Protein 9GA6 (pdb70)

InterPro domains:
  IPR001464 Annexin [PR00196] (28-50)
  IPR001464 Annexin [PR00196] (68-84)
  IPR001464 Annexin [PR00196] (95-116)
  IPR001464 Annexin [PR00196] (178-204)
  IPR001464 Annexin [PR00196] (258-278)
  IPR001464 Annexin [PR00196] (302-315)
  IPR002391 Annexin A4 [PR00200] (39-48)
  IPR002391 Annexin A4 [PR00200] (50-60)
  IPR002391 Annexin A4 [PR00200] (78-93)
  IPR002391 Annexin A4 [PR00200] (120-134)
  IPR018252 Annexin repeat, conserved site [PS00223] (31-83)
  IPR018252 Annexin repeat, conserved site [PS00223] (103-155)
  IPR018252 Annexin repeat, conserved site [PS00223] (262-314)
  IPR018502 Annexin repeat [PF00191] (19-82)
  IPR018502 Annexin repeat [PF00191] (90-155)
  IPR018502 Annexin repeat [PF00191] (173-239)
  IPR018502 Annexin repeat [PF00191] (249-314)
  IPR018502 Annexin repeat [PS51897] (14-85)
  IPR018502 Annexin repeat [PS51897] (86-157)
  IPR018502 Annexin repeat [PS51897] (169-241)

Secondary structure (DSSP, 8-state):
----S--PPTT--HHHHHHHHHHHHSSSS--HHHHHHHHTTS-HHHHHHHHHHHHHHHSS-HHHHHHHH--HHHHHHHHHHHS-HHHHHHHHHHHHHSSS---HHHHHHHHHHS-HHHHHHHHHHHHHHHSS-HHHHHHHH--HHHHHHHHHHHHT----S----HHHHHHHHHHHHHHHS-TTS--HHHHHHHHHHS-HHHHHHHHHHHHHHHSS-HHHHHHHH--HHHHHHHHHHHHHHH-HHHHHHHHHHHHHSSSS--HHHHHHHHHHHTTTTHHHHHHHHHHHHSS-HHHHHHHH--HHHHHHHHHHH----

Solvent-accessible surface area: 15300 Å² total; per-residue (Å²): 174,125,20,2,31,10,128,64,25,111,80,62,78,24,116,112,3,0,97,44,0,51,144,10,4,135,54,195,43,37,69,54,78,21,0,12,60,7,0,2,119,36,28,22,69,22,8,43,103,0,73,83,15,0,126,91,62,45,67,102,53,3,22,89,15,0,105,96,60,11,86,56,52,15,41,53,0,0,26,5,3,0,17,46,86,40,40,21,9,0,74,15,0,43,119,5,7,134,66,114,52,48,66,62,34,2,0,10,0,0,1,14,1,17,55,48,90,60,4,150,116,1,28,94,38,0,89,153,91,68,68,101,27,5,64,89,13,0,137,87,52,5,61,178,34,14,32,116,0,0,28,38,19,14,73,26,66,34,77,117,60,112,171,74,58,74,60,55,8,116,106,3,0,74,38,0,68,86,3,23,102,124,171,226,46,35,41,48,70,80,0,12,51,3,0,7,40,39,10,121,39,5,0,60,72,0,2,102,26,4,91,156,46,17,127,88,55,0,27,72,5,0,114,93,43,11,83,48,26,13,31,74,1,0,18,4,3,0,53,6,24,92,51,68,11,24,14,0,0,38,38,0,47,140,6,4,118,56,186,54,43,71,39,55,13,0,0,4,0,0,24,19,15,4,65,83,11,0,56,12,0,54,24,38,0,120,165,98,55,52,124,34,2,25,46,32,0,87,68,50,14,75,43,36,22,81,99,0,0,25,35,2,0,17,54,61,158

Foldseek 3Di:
DQFFLADADPPQDLLVLLVQQCVQQPDPAGNLVSLLVPLLNHQQVSLVVNQVNNCVPVVDGNLVSLPVRDDDLLSVLSNLRNDPQLVSLLVQCCVQQPDDHHVLVSLLLPLLQDALVSLVSNQVVNCVPPVDGSLVSLPVHDDDLLSLLSNLSSNRQADDDQDCPPVVLLVLLVLQVVQLVDDPAGPCVSLSCVLSHYYLNSVVSSQVNNCVVPVDGPLVSLVVRDDDSSSVSSVSNSCSSVPSLLSLLVQLCVQQPDDAGVSVSLSCSLSNRNRTQLVVNQVNNCVVPVDGSLVSLCVRDDDSSSVSSNSSNDDDD

Nearest PDB structures (foldseek):
  2zhi-assembly1_A  TM=9.933E-01  e=5.057E-40  Rattus norvegicus
  2zoc-assembly2_B  TM=9.830E-01  e=1.436E-40  Homo sapiens
  1i4a-assembly1_A  TM=9.841E-01  e=1.204E-38  Bos taurus
  1n42-assembly1_A  TM=9.794E-01  e=1.359E-30  Rattus norvegicus
  2h0m-assembly1_A  TM=9.782E-01  e=3.102E-30  Rattus norvegicus

B-factor: mean 13.74, std 7.14, range [6.61, 56.92]

Organism: Homo sapiens (NCBI:txid9606)

Sequence (317 aa):
TKGGTVKAASGFNAMMEDAQTLRKAMKGLGTDEDAIISSVLAYRNTAQRQEIRTAYKSTIGRDLIDDLKSSELSGNFEQVIVGMMTPTVLYDVQELRRAMKGAGTDEGCLIEILASRTPEEIRRISSQTYQQQYGRSLEDDIRSDTSFMFQRVLVSLSAGGRDEGNYLDDALVRQDAQDLYEAGEKKWGTDEVKFLTVLCSSRNRNHLLHVFDEYKRISQKDIEQSIKSETSGSFEDALLAIVKCMRNKSAYFAEKLYKSMKGLGTDDNTLIRVMVSRAEIDMLDIRAHFKRLYGKSLYSFIKGDTSGDYRKVLLVLCGGDD

Structure (mmCIF, N/CA/C/O backbone):
data_9GA6
#
_entry.id   9GA6
#
_cell.length_a   58.742
_cell.length_b   39.906
_cell.length_c   73.456
_cell.angle_alpha   90.000
_cell.angle_beta   93.910
_cell.angle_gamma   90.000
#
_symmetry.space_group_name_H-M   'P 1 21 1'
#
loop_
_entity.id
_entity.type
_entity.pdbx_description
1 polymer 'Annexin A4'
2 non-polymer 'CALCIUM ION'
3 non-polymer GLYCEROL
4 non-polymer 'SULFATE ION'
5 water water
#
loop_
_atom_site.group_PDB
_atom_site.id
_atom_site.type_symbol
_atom_site.label_atom_id
_atom_site.label_alt_id
_atom_site.label_comp_id
_atom_site.label_asym_id
_atom_site.label_entity_id
_atom_site.label_seq_id
_atom_site.pdbx_PDB_ins_code
_atom_site.Cartn_x
_atom_site.Cartn_y
_atom_site.Cartn_z
_atom_site.occupancy
_atom_site.B_iso_or_equiv
_atom_site.auth_seq_id
_atom_site.auth_comp_id
_atom_site.auth_asym_id
_atom_site.auth_atom_id
_atom_site.pdbx_PDB_model_num
ATOM 1 N N . THR A 1 3 ? 13.368 25.619 25.649 1.000 44.221 3 THR A N 1
ATOM 2 C CA . THR A 1 3 ? 13.446 26.969 26.251 1.000 39.821 3 THR A CA 1
ATOM 3 C C . THR A 1 3 ? 12.508 27.076 27.465 1.000 32.635 3 THR A C 1
ATOM 4 O O . THR A 1 3 ? 12.702 27.944 28.305 1.000 35.116 3 THR A O 1
ATOM 8 N N . LYS A 1 4 ? 11.464 26.244 27.583 1.000 24.428 4 LYS A N 1
ATOM 9 C CA . LYS A 1 4 ? 10.816 26.103 28.873 1.000 22.197 4 LYS A CA 1
ATOM 10 C C . LYS A 1 4 ? 11.538 25.035 29.708 1.000 18.652 4 LYS A C 1
ATOM 11 O O . LYS A 1 4 ? 11.524 25.116 30.933 1.000 20.134 4 LYS A O 1
ATOM 17 N N . GLY A 1 5 ? 12.102 23.999 29.054 1.000 16.270 5 GLY A N 1
ATOM 18 C CA . GLY A 1 5 ? 12.897 22.996 29.725 1.000 14.997 5 GLY A CA 1
ATOM 19 C C . GLY A 1 5 ? 12.076 21.792 30.235 1.000 12.961 5 GLY A C 1
ATOM 20 O O . GLY A 1 5 ? 11.029 21.454 29.678 1.000 14.147 5 GLY A O 1
ATOM 21 N N . GLY A 1 6 ? 12.576 21.129 31.247 1.000 12.208 6 GLY A N 1
ATOM 22 C CA . GLY A 1 6 ? 12.068 19.840 31.730 1.000 13.011 6 GLY A CA 1
ATOM 23 C C . GLY A 1 6 ? 11.001 19.962 32.811 1.000 12.376 6 GLY A C 1
ATOM 24 O O . GLY A 1 6 ? 10.881 21.002 33.464 1.000 14.272 6 GLY A O 1
ATOM 25 N N . THR A 1 7 ? 10.251 18.875 33.006 1.000 11.340 7 THR A N 1
ATOM 26 C CA . THR A 1 7 ? 9.299 18.796 34.119 1.000 11.571 7 THR A CA 1
ATOM 27 C C . THR A 1 7 ? 9.982 18.331 35.396 1.000 12.345 7 THR A C 1
ATOM 28 O O . THR A 1 7 ? 9.744 18.860 36.470 1.000 14.623 7 THR A O 1
ATOM 32 N N . VAL A 1 8 ? 10.866 17.355 35.277 1.000 11.697 8 VAL A N 1
ATOM 33 C CA . VAL A 1 8 ? 11.572 16.797 36.442 1.000 11.844 8 VAL A CA 1
ATOM 34 C C . VAL A 1 8 ? 12.804 17.628 36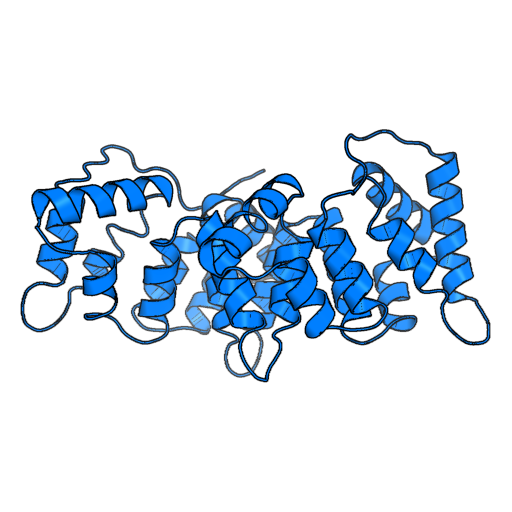.720 1.000 12.360 8 VAL A C 1
ATOM 35 O O . VAL A 1 8 ? 13.619 17.829 35.821 1.000 14.670 8 VAL A O 1
ATOM 39 N N . LYS A 1 9 ? 12.889 18.074 37.982 1.000 13.441 9 LYS A N 1
ATOM 40 C CA . LYS A 1 9 ? 13.975 18.892 38.478 1.000 15.816 9 LYS A CA 1
ATOM 41 C C . LYS A 1 9 ? 14.641 18.190 39.659 1.000 13.097 9 LYS A C 1
ATOM 42 O O . LYS A 1 9 ? 14.005 17.409 40.333 1.000 14.119 9 LYS A O 1
ATOM 48 N N . ALA A 1 10 ? 15.852 18.654 39.991 1.000 14.763 10 ALA A N 1
ATOM 49 C CA . ALA A 1 10 ? 16.452 18.272 41.259 1.000 13.656 10 ALA A CA 1
ATOM 50 C C . ALA A 1 10 ? 15.562 18.688 42.421 1.000 14.504 10 ALA A C 1
ATOM 51 O O . ALA A 1 10 ? 15.103 19.827 42.477 1.000 16.339 10 ALA A O 1
ATOM 53 N N . ALA A 1 11 ? 15.358 17.780 43.367 1.000 12.075 11 ALA A N 1
ATOM 54 C CA . ALA A 1 11 ? 14.572 18.062 44.557 1.000 11.472 11 ALA A CA 1
ATOM 55 C C . ALA A 1 11 ? 15.384 18.928 45.514 1.000 12.131 11 ALA A C 1
ATOM 56 O O . ALA A 1 11 ? 16.580 18.726 45.669 1.000 13.573 11 ALA A O 1
ATOM 58 N N . SER A 1 12 ? 14.672 19.831 46.200 1.000 13.091 12 SER A N 1
ATOM 59 C CA . SER A 1 12 ? 15.187 20.497 47.379 1.000 14.564 12 SER A CA 1
ATOM 60 C C . SER A 1 12 ? 15.007 19.553 48.570 1.000 14.071 12 SER A C 1
ATOM 61 O O . SER A 1 12 ? 14.202 18.625 48.570 1.000 14.499 12 SER A O 1
ATOM 64 N N . GLY A 1 13 ? 15.710 19.820 49.631 1.000 14.312 13 GLY A N 1
ATOM 65 C CA . GLY A 1 13 ? 15.624 19.024 50.830 1.000 12.441 13 GLY A CA 1
ATOM 66 C C . GLY A 1 13 ? 15.967 17.561 50.609 1.000 11.745 13 GLY A C 1
ATOM 67 O O . GLY A 1 13 ? 15.545 16.762 51.415 1.000 13.118 13 GLY A O 1
ATOM 68 N N . PHE A 1 14 ? 16.749 17.249 49.584 1.000 11.391 14 PHE A N 1
ATOM 69 C CA . PHE A 1 14 ? 17.019 15.848 49.209 1.000 9.764 14 PHE A CA 1
ATOM 70 C C . PHE A 1 14 ? 17.794 15.131 50.307 1.000 9.794 14 PHE A C 1
ATOM 71 O O . PHE A 1 14 ? 18.860 15.586 50.722 1.000 10.511 14 PHE A O 1
ATOM 79 N N . ASN A 1 15 ? 17.232 14.021 50.819 1.000 9.068 15 ASN A N 1
ATOM 80 C CA . ASN A 1 15 ? 17.856 13.228 51.866 1.000 10.187 15 ASN A CA 1
ATOM 81 C C . ASN A 1 15 ? 17.863 11.788 51.356 1.000 8.552 15 ASN A C 1
ATOM 82 O O . ASN A 1 15 ? 16.824 11.135 51.375 1.000 8.263 15 ASN A O 1
ATOM 87 N N . ALA A 1 16 ? 19.019 11.343 50.876 1.000 8.833 16 ALA A N 1
ATOM 88 C CA . ALA A 1 16 ? 19.118 10.022 50.228 1.000 8.599 16 ALA A CA 1
ATOM 89 C C . ALA A 1 16 ? 18.867 8.899 51.218 1.000 9.460 16 ALA A C 1
ATOM 90 O O . ALA A 1 16 ? 18.261 7.885 50.829 1.000 8.683 16 ALA A O 1
ATOM 92 N N A MET A 1 17 ? 19.343 9.037 52.463 0.500 8.845 17 MET A N 1
ATOM 93 N N B MET A 1 17 ? 19.368 9.042 52.452 0.500 9.162 17 MET A N 1
ATOM 94 C CA A MET A 1 17 ? 19.103 7.973 53.438 0.500 9.565 17 MET A CA 1
ATOM 95 C CA B MET A 1 17 ? 19.124 8.017 53.466 0.500 10.329 17 MET A CA 1
ATOM 96 C C A MET A 1 17 ? 17.606 7.851 53.778 0.500 9.182 17 MET A C 1
ATOM 97 C C B MET A 1 17 ? 17.620 7.858 53.744 0.500 9.629 17 MET A C 1
ATOM 98 O O A MET A 1 17 ? 17.069 6.739 53.908 0.500 9.409 17 MET A O 1
ATOM 99 O O B MET A 1 17 ? 17.108 6.727 53.785 0.500 10.157 17 MET A O 1
ATOM 108 N N . GLU A 1 18 ? 16.894 8.973 53.904 1.000 8.687 18 GLU A N 1
ATOM 109 C CA . GLU A 1 18 ? 15.464 8.947 54.139 1.000 9.482 18 GLU A CA 1
ATOM 110 C C . GLU A 1 18 ? 14.773 8.286 52.937 1.000 8.889 18 GLU A C 1
ATOM 111 O O . GLU A 1 18 ? 13.882 7.458 53.102 1.000 8.543 18 GLU A O 1
ATOM 117 N N . ASP A 1 19 ? 15.120 8.702 51.714 1.000 8.243 19 ASP A N 1
ATOM 118 C CA . ASP A 1 19 ? 14.496 8.174 50.511 1.000 7.762 19 ASP A CA 1
ATOM 119 C C . ASP A 1 19 ? 14.717 6.673 50.422 1.000 7.468 19 ASP A C 1
ATOM 120 O O . ASP A 1 19 ? 13.816 5.919 50.063 1.000 7.737 19 ASP A O 1
ATOM 125 N N . ALA A 1 20 ? 15.919 6.208 50.755 1.000 7.090 20 ALA A N 1
ATOM 126 C CA . ALA A 1 20 ? 16.194 4.778 50.743 1.000 7.842 20 ALA A CA 1
ATOM 127 C C . ALA A 1 20 ? 15.268 4.064 51.714 1.000 8.743 20 ALA A C 1
ATOM 128 O O . ALA A 1 20 ? 14.742 2.981 51.426 1.000 8.506 20 ALA A O 1
ATOM 130 N N . GLN A 1 21 ? 15.099 4.610 52.920 1.000 8.672 21 GLN A N 1
ATOM 131 C CA . GLN A 1 21 ? 14.205 4.007 53.888 1.000 9.180 21 GLN A CA 1
ATOM 132 C C . GLN A 1 21 ? 12.759 4.020 53.407 1.000 8.669 21 GLN A C 1
ATOM 133 O O . GLN A 1 21 ? 12.058 3.054 53.626 1.000 8.828 21 GLN A O 1
ATOM 139 N N . THR A 1 22 ? 12.305 5.119 52.783 1.000 7.913 22 THR A N 1
ATOM 140 C CA . THR A 1 22 ? 10.945 5.196 52.256 1.000 7.883 22 THR A CA 1
ATOM 141 C C . THR A 1 22 ? 10.712 4.061 51.266 1.000 8.095 22 THR A C 1
ATOM 142 O O . THR A 1 22 ? 9.678 3.384 51.292 1.000 8.102 22 THR A O 1
ATOM 146 N N . LEU A 1 23 ? 11.687 3.845 50.367 1.000 7.594 23 LEU A N 1
ATOM 147 C CA . LEU A 1 23 ? 11.583 2.829 49.327 1.000 8.088 23 LEU A CA 1
ATOM 148 C C . LEU A 1 23 ? 11.572 1.435 49.968 1.000 8.206 23 LEU A C 1
ATOM 149 O O . LEU A 1 23 ? 10.748 0.572 49.585 1.000 8.165 23 LEU A O 1
ATOM 154 N N . ARG A 1 24 ? 12.466 1.189 50.945 1.000 8.034 24 ARG A N 1
ATOM 155 C CA . ARG A 1 24 ? 12.453 -0.097 51.624 1.000 8.751 24 ARG A CA 1
ATOM 156 C C . ARG A 1 24 ? 11.097 -0.338 52.284 1.000 8.872 24 ARG A C 1
ATOM 157 O O . ARG A 1 24 ? 10.570 -1.443 52.139 1.000 9.089 24 ARG A O 1
ATOM 165 N N . LYS A 1 25 ? 10.597 0.634 53.028 1.000 8.802 25 LYS A N 1
ATOM 166 C CA . LYS A 1 25 ? 9.320 0.459 53.703 1.000 8.920 25 LYS A CA 1
ATOM 167 C C . LYS A 1 25 ? 8.207 0.197 52.702 1.000 9.015 25 LYS A C 1
ATOM 168 O O . LYS A 1 25 ? 7.337 -0.636 52.958 1.000 10.169 25 LYS A O 1
ATOM 174 N N . ALA A 1 26 ? 8.283 0.793 51.500 1.000 8.449 26 ALA A N 1
ATOM 175 C CA . ALA A 1 26 ? 7.258 0.589 50.479 1.000 8.972 26 ALA A CA 1
ATOM 176 C C . ALA A 1 26 ? 7.253 -0.855 49.982 1.000 8.584 26 ALA A C 1
ATOM 177 O O . ALA A 1 26 ? 6.186 -1.337 49.545 1.000 9.559 26 ALA A O 1
ATOM 179 N N . MET A 1 27 ? 8.388 -1.564 49.973 1.000 8.213 27 MET A N 1
ATOM 180 C CA . MET A 1 27 ? 8.537 -2.883 49.401 1.000 8.785 27 MET A CA 1
ATOM 181 C C . MET A 1 27 ? 8.553 -3.995 50.458 1.000 9.930 27 MET A C 1
ATOM 182 O O . MET A 1 27 ? 8.134 -5.107 50.130 1.000 10.149 27 MET A O 1
ATOM 187 N N . LYS A 1 28 ? 9.028 -3.724 51.672 1.000 9.692 28 LYS A N 1
ATOM 188 C CA . LYS A 1 28 ? 9.153 -4.782 52.677 1.000 10.582 28 LYS A CA 1
ATOM 189 C C . LYS A 1 28 ? 7.789 -5.404 52.969 1.000 11.831 28 LYS A C 1
ATOM 190 O O . LYS A 1 28 ? 6.829 -4.714 53.219 1.000 11.729 28 LYS A O 1
ATOM 196 N N . GLY A 1 29 ? 7.769 -6.729 53.035 1.000 12.713 29 GLY A N 1
ATOM 197 C CA . GLY A 1 29 ? 6.549 -7.426 53.418 1.000 13.390 29 GLY A CA 1
ATOM 198 C C . GLY A 1 29 ? 5.690 -7.739 52.216 1.000 13.254 29 GLY A C 1
ATOM 199 O O . GLY A 1 29 ? 5.944 -7.333 51.087 1.000 13.388 29 GLY A O 1
ATOM 200 N N . LEU A 1 30 ? 4.601 -8.501 52.440 1.000 14.028 30 LEU A N 1
ATOM 201 C CA . LEU A 1 30 ? 3.695 -8.811 51.351 1.000 16.321 30 LEU A CA 1
ATOM 202 C C . LEU A 1 30 ? 3.194 -7.527 50.699 1.000 12.917 30 LEU A C 1
ATOM 203 O O . LEU A 1 30 ? 2.844 -6.562 51.365 1.000 12.849 30 LEU A O 1
ATOM 208 N N . GLY A 1 31 ? 3.217 -7.557 49.376 1.000 12.550 31 GLY A N 1
ATOM 209 C CA . GLY A 1 31 ? 2.733 -6.473 48.557 1.000 12.641 31 GLY A CA 1
ATOM 210 C C . GLY A 1 31 ? 3.700 -5.304 48.462 1.000 11.167 31 GLY A C 1
ATOM 211 O O . GLY A 1 31 ? 4.845 -5.429 48.882 1.000 11.563 31 GLY A O 1
ATOM 212 N N . THR A 1 32 ? 3.223 -4.202 47.909 1.000 10.439 32 THR A N 1
ATOM 213 C CA . THR A 1 32 ? 4.045 -3.045 47.596 1.000 9.111 32 THR A CA 1
ATOM 214 C C . THR A 1 32 ? 3.190 -1.797 47.745 1.000 9.602 32 THR A C 1
ATOM 215 O O . THR A 1 32 ? 1.993 -1.773 47.391 1.000 10.647 32 THR A O 1
ATOM 219 N N . ASP A 1 33 ? 3.798 -0.687 48.158 1.000 9.346 33 ASP A N 1
ATOM 220 C CA . ASP A 1 33 ? 3.206 0.630 48.088 1.000 9.076 33 ASP A CA 1
ATOM 221 C C . ASP A 1 33 ? 3.757 1.336 46.843 1.000 9.769 33 ASP A C 1
ATOM 222 O O . ASP A 1 33 ? 4.718 2.098 46.936 1.000 9.115 33 ASP A O 1
ATOM 227 N N . GLU A 1 34 ? 3.145 1.127 45.672 1.000 9.854 34 GLU A N 1
ATOM 228 C CA . GLU A 1 34 ? 3.633 1.702 44.411 1.000 10.388 34 GLU A CA 1
ATOM 229 C C . GLU A 1 34 ? 3.562 3.221 44.469 1.000 10.830 34 GLU A C 1
ATOM 230 O O . GLU A 1 34 ? 4.438 3.924 43.927 1.000 10.104 34 GLU A O 1
ATOM 236 N N . ASP A 1 35 ? 2.511 3.778 45.092 1.000 11.262 35 ASP A N 1
ATOM 237 C CA . ASP A 1 35 ? 2.373 5.219 45.184 1.000 10.968 35 ASP A CA 1
ATOM 238 C C . ASP A 1 35 ? 3.570 5.837 45.884 1.000 10.195 35 ASP A C 1
ATOM 239 O O . ASP A 1 35 ? 4.043 6.895 45.489 1.000 11.167 35 ASP A O 1
ATOM 244 N N . ALA A 1 36 ? 4.027 5.188 46.948 1.000 9.725 36 ALA A N 1
ATOM 245 C CA . ALA A 1 36 ? 5.173 5.726 47.681 1.000 10.241 36 ALA A CA 1
ATOM 246 C C . ALA A 1 36 ? 6.443 5.707 46.825 1.000 9.498 36 ALA A C 1
ATOM 247 O O . ALA A 1 36 ? 7.279 6.615 46.862 1.000 10.131 36 ALA A O 1
ATOM 249 N N . ILE A 1 37 ? 6.624 4.638 46.042 1.000 8.833 37 ILE A N 1
ATOM 250 C CA . ILE A 1 37 ? 7.729 4.547 45.088 1.000 8.439 37 ILE A CA 1
ATOM 251 C C . ILE A 1 37 ? 7.715 5.706 44.093 1.000 9.011 37 ILE A C 1
ATOM 252 O O . ILE A 1 37 ? 8.723 6.388 43.874 1.000 10.066 37 ILE A O 1
ATOM 257 N N . ILE A 1 38 ? 6.550 6.040 43.522 1.000 7.696 38 ILE A N 1
ATOM 258 C CA . ILE A 1 38 ? 6.416 7.157 42.616 1.000 8.607 38 ILE A CA 1
ATOM 259 C C . ILE A 1 38 ? 6.749 8.454 43.337 1.000 8.588 38 ILE A C 1
ATOM 260 O O . ILE A 1 38 ? 7.438 9.304 42.784 1.000 8.857 38 ILE A O 1
ATOM 265 N N . SER A 1 39 ? 6.204 8.614 44.549 1.000 8.973 39 SER A N 1
ATOM 266 C CA A SER A 1 39 ? 6.288 9.847 45.334 0.500 9.196 39 SER A CA 1
ATOM 267 C CA B SER A 1 39 ? 6.296 9.875 45.274 0.500 9.969 39 SER A CA 1
ATOM 268 C C . SER A 1 39 ? 7.744 10.240 45.588 1.000 9.784 39 SER A C 1
ATOM 269 O O . SER A 1 39 ? 8.043 11.410 45.741 1.000 11.350 39 SER A O 1
ATOM 274 N N . VAL A 1 40 ? 8.631 9.231 45.683 1.000 9.182 40 VAL A N 1
ATOM 275 C CA . VAL A 1 40 ? 10.051 9.530 45.764 1.000 8.739 40 VAL A CA 1
ATOM 276 C C . VAL A 1 40 ? 10.621 9.691 44.355 1.000 8.596 40 VAL A C 1
ATOM 277 O O . VAL A 1 40 ? 11.119 10.729 43.958 1.000 9.026 40 VAL A O 1
ATOM 281 N N . LEU A 1 41 ? 10.588 8.601 43.561 1.000 8.140 41 LEU A N 1
ATOM 282 C CA . LEU A 1 41 ? 11.481 8.542 42.400 1.000 8.414 41 LEU A CA 1
ATOM 283 C C . LEU A 1 41 ? 11.117 9.509 41.282 1.000 8.818 41 LEU A C 1
ATOM 284 O O . LEU A 1 41 ? 11.988 10.008 40.562 1.000 9.209 41 LEU A O 1
ATOM 289 N N . ALA A 1 42 ? 9.824 9.799 41.120 1.000 8.619 42 ALA A N 1
ATOM 290 C CA . ALA A 1 42 ? 9.385 10.714 40.082 1.000 8.300 42 ALA A CA 1
ATOM 291 C C . ALA A 1 42 ? 9.602 12.173 40.464 1.000 8.420 42 ALA A C 1
ATOM 292 O O . ALA A 1 42 ? 9.400 13.041 39.622 1.000 10.212 42 ALA A O 1
ATOM 294 N N . TYR A 1 43 ? 10.065 12.422 41.697 1.000 8.335 43 TYR A N 1
ATOM 295 C CA . TYR A 1 43 ? 10.328 13.753 42.218 1.000 9.651 43 TYR A CA 1
ATOM 296 C C . TYR A 1 43 ? 11.791 13.918 42.599 1.000 9.670 43 TYR A C 1
ATOM 297 O O . TYR A 1 43 ? 12.137 14.853 43.349 1.000 9.855 43 TYR A O 1
ATOM 306 N N . ARG A 1 44 ? 12.648 13.125 41.961 1.000 8.470 44 ARG A N 1
ATOM 307 C CA . ARG A 1 44 ? 14.081 13.245 42.053 1.000 8.623 44 ARG A CA 1
ATOM 308 C C . ARG A 1 44 ? 14.614 13.196 40.636 1.000 8.656 44 ARG A C 1
ATOM 309 O O . ARG A 1 44 ? 14.032 12.504 39.772 1.000 10.695 44 ARG A O 1
ATOM 317 N N . ASN A 1 45 ? 15.743 13.872 40.340 1.000 8.593 45 ASN A N 1
ATOM 318 C CA . ASN A 1 45 ? 16.300 13.736 39.001 1.000 9.012 45 ASN A CA 1
ATOM 319 C C . ASN A 1 45 ? 17.164 12.464 38.903 1.000 8.007 45 ASN A C 1
ATOM 320 O O . ASN A 1 45 ? 17.367 11.742 39.872 1.000 7.786 45 ASN A O 1
ATOM 325 N N . THR A 1 46 ? 17.643 12.167 37.688 1.000 9.068 46 THR A N 1
ATOM 326 C CA . THR A 1 46 ? 18.364 10.929 37.453 1.000 8.726 46 THR A CA 1
ATOM 327 C C . THR A 1 46 ? 19.615 10.872 38.346 1.000 9.230 46 THR A C 1
ATOM 328 O O . THR A 1 46 ? 19.925 9.824 38.923 1.000 8.877 46 THR A 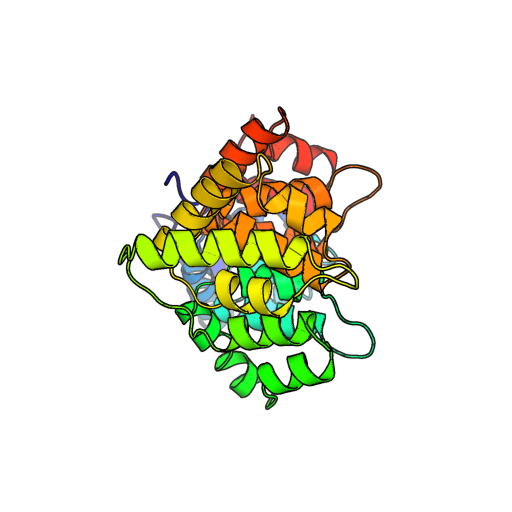O 1
ATOM 332 N N . ALA A 1 47 ? 20.346 11.988 38.449 1.000 8.602 47 ALA A N 1
ATOM 333 C CA . ALA A 1 47 ? 21.523 12.037 39.294 1.000 9.664 47 ALA A CA 1
ATOM 334 C C . ALA A 1 47 ? 21.166 11.724 40.737 1.000 8.348 47 ALA A C 1
ATOM 335 O O . ALA A 1 47 ? 21.838 10.936 41.433 1.000 8.926 47 ALA A O 1
ATOM 337 N N . GLN A 1 48 ? 20.097 12.325 41.241 1.000 8.182 48 GLN A N 1
ATOM 338 C CA . GLN A 1 48 ? 19.698 12.054 42.614 1.000 7.664 48 GLN A CA 1
ATOM 339 C C . GLN A 1 48 ? 19.265 10.605 42.810 1.000 7.643 48 GLN A C 1
ATOM 340 O O . GLN A 1 48 ? 19.525 10.021 43.862 1.000 8.123 48 GLN A O 1
ATOM 346 N N . ARG A 1 49 ? 18.627 10.020 41.807 1.000 7.275 49 ARG A N 1
ATOM 347 C CA . ARG A 1 49 ? 18.249 8.612 41.911 1.000 7.519 49 ARG A CA 1
ATOM 348 C C . ARG A 1 49 ? 19.491 7.717 42.071 1.000 7.548 49 ARG A C 1
ATOM 349 O O . ARG A 1 49 ? 19.416 6.690 42.763 1.000 7.705 49 ARG A O 1
ATOM 357 N N . GLN A 1 50 ? 20.628 8.076 41.464 1.000 8.006 50 GLN A N 1
ATOM 358 C CA . GLN A 1 50 ? 21.855 7.306 41.625 1.000 7.802 50 GLN A CA 1
ATOM 359 C C . GLN A 1 50 ? 22.374 7.429 43.058 1.000 7.564 50 GLN A C 1
ATOM 360 O O . GLN A 1 50 ? 22.885 6.463 43.619 1.000 8.310 50 GLN A O 1
ATOM 366 N N . GLU A 1 51 ? 22.252 8.618 43.670 1.000 7.289 51 GLU A N 1
ATOM 367 C CA . GLU A 1 51 ? 22.640 8.800 45.047 1.000 8.164 51 GLU A CA 1
ATOM 368 C C . GLU A 1 51 ? 21.759 7.945 45.957 1.000 7.744 51 GLU A C 1
ATOM 369 O O . GLU A 1 51 ? 22.211 7.376 46.966 1.000 8.667 51 GLU A O 1
ATOM 375 N N . ILE A 1 52 ? 20.458 7.819 45.619 1.000 7.798 52 ILE A N 1
ATOM 376 C CA . ILE A 1 52 ? 19.574 6.948 46.362 1.000 8.060 52 ILE A CA 1
ATOM 377 C C . ILE A 1 52 ? 20.032 5.498 46.226 1.000 8.077 52 ILE A C 1
ATOM 378 O O . ILE A 1 52 ? 20.005 4.749 47.216 1.000 8.255 52 ILE A O 1
ATOM 383 N N . ARG A 1 53 ? 20.362 5.044 45.014 1.000 8.135 53 ARG A N 1
ATOM 384 C CA . ARG A 1 53 ? 20.864 3.687 44.856 1.000 8.499 53 ARG A CA 1
ATOM 385 C C . ARG A 1 53 ? 22.034 3.418 45.794 1.000 8.520 53 ARG A C 1
ATOM 386 O O . ARG A 1 53 ? 22.115 2.351 46.420 1.000 9.242 53 ARG A O 1
ATOM 394 N N . THR A 1 54 ? 23.003 4.336 45.850 1.000 8.983 54 THR A N 1
ATOM 395 C CA . THR A 1 54 ? 24.194 4.169 46.691 1.000 8.630 54 THR A CA 1
ATOM 396 C C . THR A 1 54 ? 23.782 4.094 48.149 1.000 8.465 54 THR A C 1
ATOM 397 O O . THR A 1 54 ? 24.260 3.234 48.906 1.000 9.436 54 THR A O 1
ATOM 401 N N . ALA A 1 55 ? 22.917 5.010 48.611 1.000 7.951 55 ALA A N 1
ATOM 402 C CA . ALA A 1 55 ? 22.470 5.042 49.990 1.000 8.394 55 ALA A CA 1
ATOM 403 C C . ALA A 1 55 ? 21.666 3.789 50.336 1.000 8.899 55 ALA A C 1
ATOM 404 O O . ALA A 1 55 ? 21.712 3.349 51.498 1.000 8.927 55 ALA A O 1
ATOM 406 N N . TYR A 1 56 ? 20.925 3.227 49.380 1.000 8.344 56 TYR A N 1
ATOM 407 C CA . TYR A 1 56 ? 20.131 2.052 49.664 1.000 8.034 56 TYR A CA 1
ATOM 408 C C . TYR A 1 56 ? 21.087 0.887 49.939 1.000 7.775 56 TYR A C 1
ATOM 409 O O . TYR A 1 56 ? 20.913 0.130 50.907 1.000 8.858 56 TYR A O 1
ATOM 418 N N . LYS A 1 57 ? 22.108 0.744 49.102 1.000 8.308 57 LYS A N 1
ATOM 419 C CA . LYS A 1 57 ? 23.076 -0.316 49.353 1.000 9.874 57 LYS A CA 1
ATOM 420 C C . LYS A 1 57 ? 23.722 -0.096 50.708 1.000 10.416 57 LYS A C 1
ATOM 421 O O . LYS A 1 57 ? 23.841 -1.053 51.499 1.000 9.935 57 LYS A O 1
ATOM 427 N N . SER A 1 58 ? 24.207 1.115 50.973 1.000 9.003 58 SER A N 1
ATOM 428 C CA . SER A 1 58 ? 25.004 1.385 52.180 1.000 10.727 58 SER A CA 1
ATOM 429 C C . SER A 1 58 ? 24.200 1.264 53.460 1.000 10.334 58 SER A C 1
ATOM 430 O O . SER A 1 58 ? 24.776 0.885 54.493 1.000 12.289 58 SER A O 1
ATOM 433 N N . THR A 1 59 ? 22.921 1.647 53.432 1.000 9.084 59 THR A N 1
ATOM 434 C CA . THR A 1 59 ? 22.137 1.823 54.631 1.000 9.816 59 THR A CA 1
ATOM 435 C C . THR A 1 59 ? 21.027 0.806 54.787 1.000 9.892 59 THR A C 1
ATOM 436 O O . THR A 1 59 ? 20.697 0.474 55.925 1.000 11.682 59 THR A O 1
ATOM 440 N N . ILE A 1 60 ? 20.516 0.236 53.689 1.000 9.371 60 ILE A N 1
ATOM 441 C CA . ILE A 1 60 ? 19.520 -0.835 53.765 1.000 9.583 60 ILE A CA 1
ATOM 442 C C . ILE A 1 60 ? 20.202 -2.185 53.593 1.000 9.423 60 ILE A C 1
ATOM 443 O O . ILE A 1 60 ? 19.657 -3.189 54.024 1.000 10.215 60 ILE A O 1
ATOM 448 N N . GLY A 1 61 ? 21.386 -2.230 52.990 1.000 9.519 61 GLY A N 1
ATOM 449 C CA . GLY A 1 61 ? 22.054 -3.515 52.853 1.000 9.643 61 GLY A CA 1
ATOM 450 C C . GLY A 1 61 ? 21.394 -4.399 51.792 1.000 9.568 61 GLY A C 1
ATOM 451 O O . GLY A 1 61 ? 21.521 -5.632 51.842 1.000 9.943 61 GLY A O 1
ATOM 452 N N . ARG A 1 62 ? 20.756 -3.767 50.805 1.000 9.182 62 ARG A N 1
ATOM 453 C CA . ARG A 1 62 ? 20.078 -4.442 49.691 1.000 8.832 62 ARG A CA 1
ATOM 454 C C . ARG A 1 62 ? 20.342 -3.648 48.415 1.000 9.069 62 ARG A C 1
ATOM 455 O O . ARG A 1 62 ? 20.902 -2.533 48.468 1.000 10.157 62 ARG A O 1
ATOM 463 N N . ASP A 1 63 ? 19.941 -4.205 47.282 1.000 8.880 63 ASP A N 1
ATOM 464 C CA . ASP A 1 63 ? 20.122 -3.596 45.988 1.000 9.551 63 ASP A CA 1
ATOM 465 C C . ASP A 1 63 ? 18.781 -3.029 45.521 1.000 10.114 63 ASP A C 1
ATOM 466 O O . ASP A 1 63 ? 17.798 -3.780 45.372 1.000 9.992 63 ASP A O 1
ATOM 471 N N . LEU A 1 64 ? 18.699 -1.726 45.269 1.000 9.716 64 LEU A N 1
ATOM 472 C CA . LEU A 1 64 ? 17.426 -1.114 44.947 1.000 9.348 64 LEU A CA 1
ATOM 473 C C . LEU A 1 64 ? 16.846 -1.608 43.623 1.000 9.757 64 LEU A C 1
ATOM 474 O O . LEU A 1 64 ? 15.648 -1.849 43.528 1.000 9.034 64 LEU A O 1
ATOM 479 N N . ILE A 1 65 ? 17.643 -1.640 42.562 1.000 10.604 65 ILE A N 1
ATOM 480 C CA . ILE A 1 65 ? 17.123 -2.093 41.268 1.000 12.299 65 ILE A CA 1
ATOM 481 C C . ILE A 1 65 ? 16.610 -3.517 41.381 1.000 11.933 65 ILE A C 1
ATOM 482 O O . ILE A 1 65 ? 15.535 -3.791 40.857 1.000 11.343 65 ILE A O 1
ATOM 487 N N . ASP A 1 66 ? 17.385 -4.380 42.013 1.000 12.342 66 ASP A N 1
ATOM 488 C CA . ASP A 1 66 ? 16.954 -5.768 42.165 1.000 12.110 66 ASP A CA 1
ATOM 489 C C . ASP A 1 66 ? 15.612 -5.837 42.894 1.000 10.630 66 ASP A C 1
ATOM 490 O O . ASP A 1 66 ? 14.712 -6.616 42.528 1.000 11.703 66 ASP A O 1
ATOM 495 N N . ASP A 1 67 ? 15.455 -5.072 43.986 1.000 9.542 67 ASP A N 1
ATOM 496 C CA . ASP A 1 67 ? 14.218 -5.068 44.750 1.000 10.145 67 ASP A CA 1
ATOM 497 C C . ASP A 1 67 ? 13.067 -4.549 43.892 1.000 9.633 67 ASP A C 1
ATOM 498 O O . ASP A 1 67 ? 11.981 -5.125 43.897 1.000 9.958 67 ASP A O 1
ATOM 503 N N . LEU A 1 68 ? 13.258 -3.466 43.142 1.000 9.447 68 LEU A N 1
ATOM 504 C CA . LEU A 1 68 ? 12.218 -2.910 42.280 1.000 9.016 68 LEU A CA 1
ATOM 505 C C . LEU A 1 68 ? 11.792 -3.966 41.264 1.000 11.302 68 LEU A C 1
ATOM 506 O O . LEU A 1 68 ? 10.598 -4.124 40.998 1.000 11.339 68 LEU A O 1
ATOM 511 N N . LYS A 1 69 ? 12.743 -4.666 40.661 1.000 10.162 69 LYS A N 1
ATOM 512 C CA . LYS A 1 69 ? 12.424 -5.671 39.631 1.000 11.424 69 LYS A CA 1
ATOM 513 C C . LYS A 1 69 ? 11.660 -6.826 40.246 1.000 12.468 69 LYS A C 1
ATOM 514 O O . LYS A 1 69 ? 10.744 -7.373 39.612 1.000 13.543 69 LYS A O 1
ATOM 520 N N . SER A 1 70 ? 11.947 -7.182 41.484 1.000 11.878 70 SER A N 1
ATOM 521 C CA A SER A 1 70 ? 11.236 -8.246 42.176 0.500 12.903 70 SER A CA 1
ATOM 522 C CA B SER A 1 70 ? 11.240 -8.247 42.174 0.500 13.188 70 SER A CA 1
ATOM 523 C C . SER A 1 70 ? 9.815 -7.829 42.511 1.000 13.121 70 SER A C 1
ATOM 524 O O . SER A 1 70 ? 8.898 -8.654 42.467 1.000 15.673 70 SER A O 1
ATOM 529 N N . GLU A 1 71 ? 9.623 -6.586 42.910 1.000 10.643 71 GLU A N 1
ATOM 530 C CA . GLU A 1 71 ? 8.337 -6.141 43.426 1.000 10.726 71 GLU A CA 1
ATOM 531 C C . GLU A 1 71 ? 7.366 -5.676 42.339 1.000 11.025 71 GLU A C 1
ATOM 532 O O . GLU A 1 71 ? 6.161 -5.786 42.517 1.000 14.358 71 GLU A O 1
ATOM 538 N N . LEU A 1 72 ? 7.871 -5.135 41.249 1.000 11.309 72 LEU A N 1
ATOM 539 C CA . LEU A 1 72 ? 7.067 -4.524 40.202 1.000 10.170 72 LEU A CA 1
ATOM 540 C C . LEU A 1 72 ? 6.962 -5.436 39.007 1.000 11.837 72 LEU A C 1
ATOM 541 O O . LEU A 1 72 ? 7.808 -6.289 38.818 1.000 14.425 72 LEU A O 1
ATOM 546 N N . SER A 1 73 ? 5.991 -5.156 38.131 1.000 11.922 73 SER A N 1
ATOM 547 C CA . SER A 1 73 ? 5.861 -5.869 36.869 1.000 12.369 73 SER A CA 1
ATOM 548 C C . SER A 1 73 ? 5.447 -4.937 35.739 1.000 11.580 73 SER A C 1
ATOM 549 O O . SER A 1 73 ? 4.985 -3.804 35.950 1.000 11.607 73 SER A O 1
ATOM 552 N N . GLY A 1 74 ? 5.529 -5.518 34.545 1.000 12.166 74 GLY A N 1
ATOM 553 C CA . GLY A 1 74 ? 4.954 -4.923 33.347 1.000 11.664 74 GLY A CA 1
ATOM 554 C C . GLY A 1 74 ? 5.465 -3.526 33.038 1.000 11.487 74 GLY A C 1
ATOM 555 O O . GLY A 1 74 ? 6.642 -3.232 33.221 1.000 11.499 74 GLY A O 1
ATOM 556 N N . ASN A 1 75 ? 4.576 -2.706 32.476 1.000 11.334 75 ASN A N 1
ATOM 557 C CA . ASN A 1 75 ? 4.987 -1.416 31.974 1.000 10.553 75 ASN A CA 1
ATOM 558 C C . ASN A 1 75 ? 5.419 -0.520 33.114 1.000 10.141 75 ASN A C 1
ATOM 559 O O . ASN A 1 75 ? 6.317 0.295 32.938 1.000 8.972 75 ASN A O 1
ATOM 564 N N . PHE A 1 76 ? 4.768 -0.614 34.265 1.000 9.458 76 PHE A N 1
ATOM 565 C CA . PHE A 1 76 ? 5.191 0.172 35.412 1.000 9.326 76 PHE A CA 1
ATOM 566 C C . PHE A 1 76 ? 6.631 -0.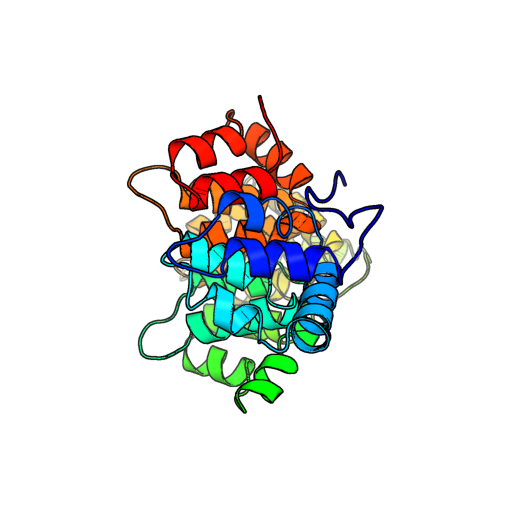174 35.761 1.000 9.284 76 PHE A C 1
ATOM 567 O O . PHE A 1 76 ? 7.425 0.753 36.038 1.000 8.720 76 PHE A O 1
ATOM 575 N N . GLU A 1 77 ? 6.985 -1.469 35.871 1.000 9.131 77 GLU A N 1
ATOM 576 C CA . GLU A 1 77 ? 8.372 -1.825 36.134 1.000 10.023 77 GLU A CA 1
ATOM 577 C C . GLU A 1 77 ? 9.300 -1.226 35.088 1.000 9.602 77 GLU A C 1
ATOM 578 O O . GLU A 1 77 ? 10.381 -0.724 35.418 1.000 8.918 77 GLU A O 1
ATOM 584 N N . GLN A 1 78 ? 8.897 -1.284 33.817 1.000 9.165 78 GLN A N 1
ATOM 585 C CA . GLN A 1 78 ? 9.777 -0.828 32.757 1.000 9.072 78 GLN A CA 1
ATOM 586 C C . GLN A 1 78 ? 10.067 0.665 32.936 1.000 8.267 78 GLN A C 1
ATOM 587 O O . GLN A 1 78 ? 11.225 1.114 32.766 1.000 9.079 78 GLN A O 1
ATOM 593 N N . VAL A 1 79 ? 9.060 1.469 33.258 1.000 7.809 79 VAL A N 1
ATOM 594 C CA . VAL A 1 79 ? 9.255 2.915 33.437 1.000 8.358 79 VAL A CA 1
ATOM 595 C C . VAL A 1 79 ? 10.134 3.157 34.666 1.000 8.284 79 VAL A C 1
ATOM 596 O O . VAL A 1 79 ? 11.084 3.960 34.594 1.000 7.035 79 VAL A O 1
ATOM 600 N N . ILE A 1 80 ? 9.846 2.517 35.804 1.000 8.212 80 ILE A N 1
ATOM 601 C CA . ILE A 1 80 ? 10.595 2.785 37.036 1.000 8.412 80 ILE A CA 1
ATOM 602 C C . ILE A 1 80 ? 12.059 2.380 36.837 1.000 8.961 80 ILE A C 1
ATOM 603 O O . ILE A 1 80 ? 12.968 3.122 37.254 1.000 7.913 80 ILE A O 1
ATOM 608 N N . VAL A 1 81 ? 12.320 1.167 36.329 1.000 8.112 81 VAL A N 1
ATOM 609 C CA . VAL A 1 81 ? 13.709 0.745 36.140 1.000 8.967 81 VAL A CA 1
ATOM 610 C C . VAL A 1 81 ? 14.378 1.661 35.123 1.000 8.501 81 VAL A C 1
ATOM 611 O O . VAL A 1 81 ? 15.546 2.017 35.316 1.000 9.335 81 VAL A O 1
ATOM 615 N N . GLY A 1 82 ? 13.669 2.126 34.091 1.000 8.011 82 GLY A N 1
ATOM 616 C CA . GLY A 1 82 ? 14.247 3.080 33.158 1.000 8.497 82 GLY A CA 1
ATOM 617 C C . GLY A 1 82 ? 14.642 4.362 33.856 1.000 7.933 82 GLY A C 1
ATOM 618 O O . GLY A 1 82 ? 15.747 4.900 33.645 1.000 7.985 82 GLY A O 1
ATOM 619 N N . MET A 1 83 ? 13.786 4.871 34.748 1.000 7.863 83 MET A N 1
ATOM 620 C CA . MET A 1 83 ? 14.081 6.077 35.495 1.000 7.397 83 MET A CA 1
ATOM 621 C C . MET A 1 83 ? 15.328 5.907 36.355 1.000 7.377 83 MET A C 1
ATOM 622 O O . MET A 1 83 ? 16.062 6.871 36.621 1.000 8.040 83 MET A O 1
ATOM 627 N N . MET A 1 84 ? 15.525 4.712 36.891 1.000 7.610 84 MET A N 1
ATOM 628 C CA . MET A 1 84 ? 16.649 4.423 37.774 1.000 7.822 84 MET A CA 1
ATOM 629 C C . MET A 1 84 ? 17.974 4.220 37.023 1.000 8.061 84 MET A C 1
ATOM 630 O O . MET A 1 84 ? 19.021 4.204 37.675 1.000 10.046 84 MET A O 1
ATOM 635 N N . THR A 1 85 ? 17.936 4.111 35.696 1.000 8.350 85 THR A N 1
ATOM 636 C CA . THR A 1 85 ? 19.122 3.833 34.880 1.000 8.573 85 THR A CA 1
ATOM 637 C C . THR A 1 85 ? 19.840 5.140 34.547 1.000 9.040 85 THR A C 1
ATOM 638 O O . THR A 1 85 ? 19.241 6.096 34.090 1.000 8.862 85 THR A O 1
ATOM 642 N N . PRO A 1 86 ? 21.183 5.235 34.729 1.000 9.375 86 PRO A N 1
ATOM 643 C CA . PRO A 1 86 ? 21.888 6.420 34.280 1.000 9.961 86 PRO A CA 1
ATOM 644 C C . PRO A 1 86 ? 21.590 6.768 32.821 1.000 8.888 86 PRO A C 1
ATOM 645 O O . PRO A 1 86 ? 21.401 5.877 31.995 1.000 9.118 86 PRO A O 1
ATOM 649 N N . THR A 1 87 ? 21.532 8.049 32.499 1.000 10.158 87 THR A N 1
ATOM 650 C CA . THR A 1 87 ? 21.106 8.534 31.217 1.000 10.238 87 THR A CA 1
ATOM 651 C C . THR A 1 87 ? 21.832 7.831 30.053 1.000 9.711 87 THR A C 1
ATOM 652 O O . THR A 1 87 ? 21.164 7.358 29.086 1.000 9.320 87 THR A O 1
ATOM 656 N N . VAL A 1 88 ? 23.181 7.810 30.069 1.000 9.393 88 VAL A N 1
ATOM 657 C CA . VAL A 1 88 ? 23.914 7.240 28.946 1.000 8.965 88 VAL A CA 1
ATOM 658 C C . VAL A 1 88 ? 23.561 5.752 28.812 1.000 8.349 88 VAL A C 1
ATOM 659 O O . VAL A 1 88 ? 23.325 5.235 27.721 1.000 8.385 88 VAL A O 1
ATOM 663 N N . LEU A 1 89 ? 23.594 5.046 29.912 1.000 8.276 89 LEU A N 1
ATOM 664 C CA . LEU A 1 89 ? 23.357 3.607 29.922 1.000 8.074 89 LEU A CA 1
ATOM 665 C C . LEU A 1 89 ? 21.941 3.275 29.435 1.000 8.520 89 LEU A C 1
ATOM 666 O O . LEU A 1 89 ? 21.734 2.246 28.805 1.000 8.381 89 LEU A O 1
ATOM 671 N N . TYR A 1 90 ? 20.950 4.141 29.733 1.000 8.181 90 TYR A N 1
ATOM 672 C CA . TYR A 1 90 ? 19.594 3.871 29.265 1.000 7.824 90 TYR A CA 1
ATOM 673 C C . TYR A 1 90 ? 19.560 3.875 27.739 1.000 7.087 90 TYR A C 1
ATOM 674 O O . TYR A 1 90 ? 18.973 2.985 27.122 1.000 7.911 90 TYR A O 1
ATOM 683 N N . ASP A 1 91 ? 20.204 4.876 27.122 1.000 7.464 91 ASP A N 1
ATOM 684 C CA . ASP A 1 91 ? 20.279 4.903 25.679 1.000 7.843 91 ASP A CA 1
ATOM 685 C C . ASP A 1 91 ? 21.038 3.707 25.115 1.000 7.605 91 ASP A C 1
ATOM 686 O O . ASP A 1 91 ? 20.641 3.131 24.114 1.000 7.158 91 ASP A O 1
ATOM 691 N N . VAL A 1 92 ? 22.136 3.336 25.748 1.000 6.606 92 VAL A N 1
ATOM 692 C CA . VAL A 1 92 ? 22.909 2.172 25.334 1.000 7.498 92 VAL A CA 1
ATOM 693 C C . VAL A 1 92 ? 22.043 0.922 25.339 1.000 8.399 92 VAL A C 1
ATOM 694 O O . VAL A 1 92 ? 22.059 0.103 24.412 1.000 8.313 92 VAL A O 1
ATOM 698 N N . GLN A 1 93 ? 21.322 0.730 26.436 1.000 7.551 93 GLN A N 1
ATOM 699 C CA . GLN A 1 93 ? 20.504 -0.460 26.608 1.000 8.338 93 GLN A CA 1
ATOM 700 C C . GLN A 1 93 ? 19.357 -0.450 25.593 1.000 7.946 93 GLN A C 1
ATOM 701 O O . GLN A 1 93 ? 18.986 -1.511 25.084 1.000 8.481 93 GLN A O 1
ATOM 707 N N . GLU A 1 94 ? 18.761 0.706 25.279 1.000 7.552 94 GLU A N 1
ATOM 708 C CA . GLU A 1 94 ? 17.707 0.773 24.274 1.000 8.219 94 GLU A CA 1
ATOM 709 C C . GLU A 1 94 ? 18.254 0.422 22.894 1.000 7.929 94 GLU A C 1
ATOM 710 O O . GLU A 1 94 ? 17.586 -0.297 22.138 1.000 8.249 94 GLU A O 1
ATOM 716 N N . LEU A 1 95 ? 19.472 0.890 22.542 1.000 7.858 95 LEU A N 1
ATOM 717 C CA . LEU A 1 95 ? 20.055 0.536 21.247 1.000 7.917 95 LEU A CA 1
ATOM 718 C C . LEU A 1 95 ? 20.339 -0.961 21.165 1.000 7.756 95 LEU A C 1
ATOM 719 O O . LEU A 1 95 ? 20.131 -1.598 20.127 1.000 8.584 95 LEU A O 1
ATOM 724 N N . ARG A 1 96 ? 20.868 -1.523 22.255 1.000 8.188 96 ARG A N 1
ATOM 725 C CA . ARG A 1 96 ? 21.148 -2.954 22.303 1.000 8.798 96 ARG A CA 1
ATOM 726 C C . ARG A 1 96 ? 19.839 -3.737 22.136 1.000 8.865 96 ARG A C 1
ATOM 727 O O . ARG A 1 96 ? 19.793 -4.694 21.347 1.000 9.728 96 ARG A O 1
ATOM 735 N N . ARG A 1 97 ? 18.791 -3.384 22.862 1.000 9.676 97 ARG A N 1
ATOM 736 C CA . ARG A 1 97 ? 17.524 -4.064 22.739 1.000 9.497 97 ARG A CA 1
ATOM 737 C C . ARG A 1 97 ? 17.020 -3.960 21.315 1.000 9.145 97 ARG A C 1
ATOM 738 O O . ARG A 1 97 ? 16.411 -4.910 20.803 1.000 9.645 97 ARG A O 1
ATOM 746 N N . ALA A 1 98 ? 17.180 -2.811 20.653 1.000 8.052 98 ALA A N 1
ATOM 747 C CA . ALA A 1 98 ? 16.711 -2.607 19.312 1.000 9.203 98 ALA A CA 1
ATOM 748 C C . ALA A 1 98 ? 17.358 -3.575 18.341 1.000 8.577 98 ALA A C 1
ATOM 749 O O . ALA A 1 98 ? 16.733 -3.943 17.342 1.000 10.400 98 ALA A O 1
ATOM 751 N N . MET A 1 99 ? 18.608 -3.976 18.563 1.000 8.648 99 MET A N 1
ATOM 752 C CA . MET A 1 99 ? 19.338 -4.798 17.611 1.000 9.321 99 MET A CA 1
ATOM 753 C C . MET A 1 99 ? 19.473 -6.258 18.059 1.000 9.537 99 MET A C 1
ATOM 754 O O . MET A 1 99 ? 19.924 -7.115 17.270 1.000 10.636 99 MET A O 1
ATOM 759 N N . LYS A 1 100 ? 19.203 -6.588 19.313 1.000 10.038 100 LYS A N 1
ATOM 760 C CA . LYS A 1 100 ? 19.455 -7.940 19.843 1.000 10.859 100 LYS A CA 1
ATOM 761 C C . LYS A 1 100 ? 18.576 -8.991 19.142 1.000 11.680 100 LYS A C 1
ATOM 762 O O . LYS A 1 100 ? 17.383 -8.775 18.960 1.000 12.751 100 LYS A O 1
ATOM 768 N N . GLY A 1 101 ? 19.197 -10.132 18.809 1.000 11.546 101 GLY A N 1
ATOM 769 C CA . GLY A 1 101 ? 18.466 -11.249 18.244 1.000 13.186 101 GLY A CA 1
ATOM 770 C C . GLY A 1 101 ? 17.944 -10.939 16.848 1.000 12.521 101 GLY A C 1
ATOM 771 O O . GLY A 1 101 ? 18.599 -10.238 16.068 1.000 14.230 101 GLY A O 1
ATOM 772 N N . ALA A 1 102 ? 16.813 -11.554 16.490 1.000 12.930 102 ALA A N 1
ATOM 773 C CA . ALA A 1 102 ? 16.345 -11.569 15.093 1.000 14.227 102 ALA A CA 1
ATOM 774 C C . ALA A 1 102 ? 15.801 -10.225 14.594 1.000 18.196 102 ALA A C 1
ATOM 775 O O . ALA A 1 102 ? 16.190 -9.769 13.509 1.000 21.987 102 ALA A O 1
ATOM 777 N N . GLY A 1 103 ? 14.958 -9.561 15.367 1.000 18.034 103 GLY A N 1
ATOM 778 C CA . GLY A 1 103 ? 14.324 -8.349 14.845 1.000 16.609 103 GLY A CA 1
ATOM 779 C C . GLY A 1 103 ? 15.250 -7.131 14.933 1.000 13.724 103 GLY A C 1
ATOM 780 O O . GLY A 1 103 ? 16.182 -7.141 15.722 1.000 13.671 103 GLY A O 1
ATOM 781 N N . THR A 1 104 ? 14.916 -6.054 14.192 1.000 13.054 104 THR A N 1
ATOM 782 C CA . THR A 1 104 ? 15.626 -4.785 14.371 1.000 11.879 104 THR A CA 1
ATOM 783 C C . THR A 1 104 ? 14.579 -3.684 14.523 1.000 11.562 104 THR A C 1
ATOM 784 O O . THR A 1 104 ? 13.791 -3.448 13.613 1.000 12.467 104 THR A O 1
ATOM 788 N N . ASP A 1 105 ? 14.643 -2.926 15.631 1.000 10.341 105 ASP A N 1
ATOM 789 C CA . ASP A 1 105 ? 13.741 -1.810 15.878 1.000 10.504 105 ASP A CA 1
ATOM 790 C C . ASP A 1 105 ? 14.365 -0.562 15.263 1.000 9.342 105 ASP A C 1
ATOM 791 O O . ASP A 1 105 ? 15.062 0.206 15.915 1.000 9.379 105 ASP A O 1
ATOM 796 N N . GLU A 1 106 ? 14.088 -0.373 13.978 1.000 10.162 106 GLU A N 1
ATOM 797 C CA . GLU A 1 106 ? 14.658 0.719 13.203 1.000 10.657 106 GLU A CA 1
ATOM 798 C C . GLU A 1 106 ? 14.172 2.054 13.742 1.000 11.212 106 GLU A C 1
ATOM 799 O O . GLU A 1 106 ? 14.937 3.024 13.738 1.000 10.498 106 GLU A O 1
ATOM 805 N N . GLY A 1 107 ? 12.925 2.110 14.235 1.000 10.775 107 GLY A N 1
ATOM 806 C CA . GLY A 1 107 ? 12.395 3.330 14.786 1.000 10.554 107 GLY A CA 1
ATOM 807 C C . GLY A 1 107 ? 13.197 3.845 15.966 1.000 9.844 107 GLY A C 1
ATOM 808 O O . GLY A 1 107 ? 13.467 5.040 16.104 1.000 10.564 107 GLY A O 1
ATOM 809 N N . CYS A 1 108 ? 13.599 2.954 16.865 1.000 9.552 108 CYS A N 1
ATOM 810 C CA . CYS A 1 108 ? 14.405 3.325 18.008 1.000 9.555 108 CYS A CA 1
ATOM 811 C C . CYS A 1 108 ? 15.793 3.801 17.561 1.000 8.335 108 CYS A C 1
ATOM 812 O O . CYS A 1 108 ? 16.319 4.801 18.058 1.000 8.405 108 CYS A O 1
ATOM 815 N N . LEU A 1 109 ? 16.433 3.097 16.625 1.000 8.457 109 LEU A N 1
ATOM 816 C CA . LEU A 1 109 ? 17.744 3.499 16.131 1.000 7.848 109 LEU A CA 1
ATOM 817 C C . LEU A 1 109 ? 17.652 4.920 15.586 1.000 7.292 109 LEU A C 1
ATOM 818 O O . LEU A 1 109 ? 18.532 5.726 15.883 1.000 8.301 109 LEU A O 1
ATOM 823 N N . ILE A 1 110 ? 16.657 5.230 14.783 1.000 8.084 110 ILE A N 1
ATOM 824 C CA . ILE A 1 110 ? 16.509 6.555 14.201 1.000 7.967 110 ILE A CA 1
ATOM 825 C C . ILE A 1 110 ? 16.318 7.598 15.293 1.000 8.171 110 ILE A C 1
ATOM 826 O O . ILE A 1 110 ? 16.955 8.671 15.285 1.000 8.795 110 ILE A O 1
ATOM 831 N N . GLU A 1 111 ? 15.396 7.291 16.228 1.000 8.607 111 GLU A N 1
ATOM 832 C CA . GLU A 1 111 ? 15.050 8.269 17.264 1.000 8.458 111 GLU A CA 1
ATOM 833 C C . GLU A 1 111 ? 16.276 8.699 18.051 1.000 8.591 111 GLU A C 1
ATOM 834 O O . GLU A 1 111 ? 16.530 9.893 18.241 1.000 9.360 111 GLU A O 1
ATOM 840 N N . ILE A 1 112 ? 17.052 7.738 18.555 1.000 7.730 112 ILE A N 1
ATOM 841 C CA . ILE A 1 112 ? 18.209 8.049 19.384 1.000 8.563 112 ILE A CA 1
ATOM 842 C C . ILE A 1 112 ? 19.290 8.729 18.542 1.000 8.138 112 ILE A C 1
ATOM 843 O O . ILE A 1 112 ? 19.846 9.739 18.921 1.000 8.191 112 ILE A O 1
ATOM 848 N N . LEU A 1 113 ? 19.641 8.160 17.385 1.000 7.773 113 LEU A N 1
ATOM 849 C CA . LEU A 1 113 ? 20.766 8.650 16.619 1.000 7.160 113 LEU A CA 1
ATOM 850 C C . LEU A 1 113 ? 20.484 10.000 15.967 1.000 7.540 113 LEU A C 1
ATOM 851 O O . LEU A 1 113 ? 21.421 10.796 15.799 1.000 8.200 113 LEU A O 1
ATOM 856 N N . ALA A 1 114 ? 19.247 10.308 15.601 1.000 7.435 114 ALA A N 1
ATOM 857 C CA . ALA A 1 114 ? 18.913 11.607 15.038 1.000 7.895 114 ALA A CA 1
ATOM 858 C C . ALA A 1 114 ? 18.805 12.693 16.100 1.000 8.180 114 ALA A C 1
ATOM 859 O O . ALA A 1 114 ? 19.066 13.852 15.776 1.000 9.655 114 ALA A O 1
ATOM 861 N N . SER A 1 115 ? 18.371 12.362 17.307 1.000 7.682 115 SER A N 1
ATOM 862 C CA . SER A 1 115 ? 17.985 13.375 18.286 1.000 7.551 115 SER A CA 1
ATOM 863 C C . SER A 1 115 ? 19.108 13.666 19.278 1.000 8.043 115 SER A C 1
ATOM 864 O O . SER A 1 115 ? 19.135 14.716 19.926 1.000 9.690 115 SER A O 1
ATOM 867 N N . ARG A 1 116 ? 20.038 12.735 19.484 1.000 7.844 116 ARG A N 1
ATOM 868 C CA . ARG A 1 116 ? 21.115 12.976 20.433 1.000 8.264 116 ARG A CA 1
ATOM 869 C C . ARG A 1 116 ? 22.215 13.818 19.789 1.000 8.697 116 ARG A C 1
ATOM 870 O O . ARG A 1 116 ? 22.380 13.805 18.571 1.000 9.159 116 ARG A O 1
ATOM 878 N N . THR A 1 117 ? 22.959 14.588 20.600 1.000 9.300 117 THR A N 1
ATOM 879 C CA . THR A 1 117 ? 24.080 15.337 20.078 1.000 8.673 117 THR A CA 1
ATOM 880 C C . THR A 1 117 ? 25.265 14.417 19.793 1.000 8.744 117 THR A C 1
ATOM 881 O O . THR A 1 117 ? 25.383 13.333 20.387 1.000 8.065 117 THR A O 1
ATOM 885 N N . PRO A 1 118 ? 26.218 14.845 18.947 1.000 8.890 118 PRO A N 1
ATOM 886 C CA . PRO A 1 118 ? 27.466 14.081 18.784 1.000 8.667 118 PRO A CA 1
ATOM 887 C C . PRO A 1 118 ? 28.139 13.741 20.100 1.000 8.823 118 PRO A C 1
ATOM 888 O O . PRO A 1 118 ? 28.624 12.624 20.310 1.000 8.451 118 PRO A O 1
ATOM 892 N N . GLU A 1 119 ? 28.203 14.685 21.036 1.000 8.430 119 GLU A N 1
ATOM 893 C CA . GLU A 1 119 ? 28.853 14.384 22.297 1.000 10.582 119 GLU A CA 1
ATOM 894 C C . GLU A 1 119 ? 28.126 13.283 23.045 1.000 9.097 119 GLU A C 1
ATOM 895 O O . GLU A 1 119 ? 28.767 12.432 23.656 1.000 9.560 119 GLU A O 1
ATOM 901 N N . GLU A 1 120 ? 26.812 13.305 23.030 1.000 7.941 120 GLU A N 1
ATOM 902 C CA . GLU A 1 120 ? 26.039 12.260 23.689 1.000 8.787 120 GLU A CA 1
ATOM 903 C C . GLU A 1 120 ? 26.291 10.916 23.016 1.000 8.942 120 GLU A C 1
ATOM 904 O O . GLU A 1 120 ? 26.473 9.887 23.710 1.000 9.053 120 GLU A O 1
ATOM 910 N N . ILE A 1 121 ? 26.329 10.936 21.686 1.000 8.712 121 ILE A N 1
ATOM 911 C CA . ILE A 1 121 ? 26.540 9.703 20.934 1.000 7.908 121 ILE A CA 1
ATOM 912 C C . ILE A 1 121 ? 27.939 9.126 21.148 1.000 8.145 121 ILE A C 1
ATOM 913 O O . ILE A 1 121 ? 28.082 7.908 21.188 1.000 8.744 121 ILE A O 1
ATOM 918 N N . ARG A 1 122 ? 28.936 9.990 21.381 1.000 8.306 122 ARG A N 1
ATOM 919 C CA . ARG A 1 122 ? 30.267 9.489 21.724 1.000 9.157 122 ARG A CA 1
ATOM 920 C C . ARG A 1 122 ? 30.184 8.702 23.034 1.000 8.855 122 ARG A C 1
ATOM 921 O O . ARG A 1 122 ? 30.746 7.571 23.157 1.000 9.042 122 ARG A O 1
ATOM 929 N N . ARG A 1 123 ? 29.508 9.256 24.051 1.000 8.615 123 ARG A N 1
ATOM 930 C CA . ARG A 1 123 ? 29.429 8.572 25.315 1.000 9.517 123 ARG A CA 1
ATOM 931 C C . ARG A 1 123 ? 28.676 7.257 25.151 1.000 8.704 123 ARG A C 1
ATOM 932 O O . ARG A 1 123 ? 29.050 6.216 25.715 1.000 8.592 123 ARG A O 1
ATOM 940 N N . ILE A 1 124 ? 27.595 7.282 24.372 1.000 7.339 124 ILE A N 1
ATOM 941 C CA . ILE A 1 124 ? 26.823 6.076 24.112 1.000 7.658 124 ILE A CA 1
ATOM 942 C C . ILE A 1 124 ? 27.705 5.042 23.442 1.000 7.568 124 ILE A C 1
ATOM 943 O O . ILE A 1 124 ? 27.684 3.870 23.833 1.000 7.971 124 ILE A O 1
ATOM 948 N N . SER A 1 125 ? 28.418 5.438 22.396 1.000 7.674 125 SER A N 1
ATOM 949 C CA A SER A 1 125 ? 29.250 4.528 21.622 0.500 8.634 125 SER A CA 1
ATOM 950 C CA B SER A 1 125 ? 29.207 4.483 21.632 0.500 8.834 125 SER A CA 1
ATOM 951 C C . SER A 1 125 ? 30.300 3.855 22.509 1.000 8.644 125 SER A C 1
ATOM 952 O O . SER A 1 125 ? 30.564 2.648 22.412 1.000 9.132 125 SER A O 1
ATOM 957 N N . GLN A 1 126 ? 30.937 4.660 23.356 1.000 9.137 126 GLN A N 1
ATOM 958 C CA . GLN A 1 126 ? 31.995 4.132 24.221 1.000 9.694 126 GLN A CA 1
ATOM 959 C C . GLN A 1 126 ? 31.406 3.201 25.280 1.000 9.007 126 GLN A C 1
ATOM 960 O O . GLN A 1 126 ? 31.982 2.172 25.617 1.000 9.371 126 GLN A O 1
ATOM 966 N N . THR A 1 127 ? 30.260 3.544 25.849 1.000 9.057 127 THR A N 1
ATOM 967 C CA . THR A 1 127 ? 29.675 2.725 26.905 1.000 8.993 127 THR A CA 1
ATOM 968 C C . THR A 1 127 ? 29.125 1.435 26.301 1.000 8.278 127 THR A C 1
ATOM 969 O O . THR A 1 127 ? 29.243 0.366 26.939 1.000 9.281 127 THR A O 1
ATOM 973 N N . TYR A 1 128 ? 28.542 1.481 25.085 1.000 7.981 128 TYR A N 1
ATOM 974 C CA . TYR A 1 128 ? 28.081 0.268 24.434 1.000 7.909 128 TYR A CA 1
ATOM 975 C C . TYR A 1 128 ? 29.250 -0.700 24.269 1.000 7.742 128 TYR A C 1
ATOM 976 O O . TYR A 1 128 ? 29.139 -1.901 24.554 1.000 8.089 128 TYR A O 1
ATOM 985 N N . GLN A 1 129 ? 30.372 -0.194 23.771 1.000 8.437 129 GLN A N 1
ATOM 986 C CA . GLN A 1 129 ? 31.573 -1.013 23.581 1.000 8.164 129 GLN A CA 1
ATOM 987 C C . GLN A 1 129 ? 32.033 -1.639 24.903 1.000 8.596 129 GLN A C 1
ATOM 988 O O . GLN A 1 129 ? 32.358 -2.848 24.990 1.000 8.899 129 GLN A O 1
ATOM 994 N N . GLN A 1 130 ? 32.103 -0.825 25.958 1.000 8.391 130 GLN A N 1
ATOM 995 C CA . GLN A 1 130 ? 32.592 -1.311 27.233 1.000 9.845 130 GLN A CA 1
ATOM 996 C C . GLN A 1 130 ? 31.670 -2.363 27.826 1.000 9.601 130 GLN A C 1
ATOM 997 O O . GLN A 1 130 ? 32.173 -3.353 28.426 1.000 10.268 130 GLN A O 1
ATOM 1003 N N . GLN A 1 131 ? 30.364 -2.199 27.713 1.000 8.920 131 GLN A N 1
ATOM 1004 C CA . GLN A 1 131 ? 29.401 -3.096 28.346 1.000 9.906 131 GLN A CA 1
ATOM 1005 C C . GLN A 1 131 ? 29.306 -4.415 27.606 1.000 10.655 131 GLN A C 1
ATOM 1006 O O . GLN A 1 131 ? 29.184 -5.449 28.240 1.000 12.733 131 GLN A O 1
ATOM 1012 N N . TYR A 1 132 ? 29.267 -4.391 26.291 1.000 9.890 132 TYR A N 1
ATOM 1013 C CA . TYR A 1 132 ? 28.925 -5.563 25.503 1.000 9.925 132 TYR A CA 1
ATOM 1014 C C . TYR A 1 132 ? 30.123 -6.155 24.794 1.000 10.222 132 TYR A C 1
ATOM 1015 O O . TYR A 1 132 ? 30.008 -7.274 24.290 1.000 11.385 132 TYR A O 1
ATOM 1024 N N . GLY A 1 133 ? 31.220 -5.424 24.650 1.000 9.169 133 GLY A N 1
ATOM 1025 C CA . GLY A 1 133 ? 32.337 -5.879 23.829 1.000 9.930 133 GLY A CA 1
ATOM 1026 C C . GLY A 1 133 ? 31.969 -6.059 22.377 1.000 9.478 133 GLY A C 1
ATOM 1027 O O . GLY A 1 133 ? 32.464 -6.960 21.697 1.000 9.884 133 GLY A O 1
ATOM 1028 N N . ARG A 1 134 ? 31.089 -5.151 21.897 1.000 10.169 134 ARG A N 1
ATOM 1029 C CA . ARG A 1 134 ? 30.629 -5.078 20.530 1.000 10.188 134 ARG A CA 1
ATOM 1030 C C . ARG A 1 134 ? 30.718 -3.627 20.118 1.000 9.297 134 ARG A C 1
ATOM 1031 O O . ARG A 1 134 ? 30.446 -2.748 20.934 1.000 9.460 134 ARG A O 1
ATOM 1039 N N . SER A 1 135 ? 31.088 -3.370 18.869 1.000 9.249 135 SER A N 1
ATOM 1040 C CA . SER A 1 135 ? 31.072 -2.043 18.264 1.000 9.932 135 SER A CA 1
ATOM 1041 C C . SER A 1 135 ? 29.648 -1.624 17.883 1.000 8.874 135 SER A C 1
ATOM 1042 O O . SER A 1 135 ? 29.019 -2.384 17.150 1.000 10.161 135 SER A O 1
ATOM 1045 N N . LEU A 1 136 ? 29.209 -0.456 18.351 1.000 8.642 136 LEU A N 1
ATOM 1046 C CA . LEU A 1 136 ? 27.920 0.053 17.928 1.000 8.545 136 LEU A CA 1
ATOM 1047 C C . LEU A 1 136 ? 27.858 0.190 16.413 1.000 8.313 136 LEU A C 1
ATOM 1048 O O . LEU A 1 136 ? 26.890 -0.239 15.781 1.000 8.186 136 LEU A O 1
ATOM 1053 N N . GLU A 1 137 ? 28.909 0.728 15.818 1.000 8.663 137 GLU A N 1
ATOM 1054 C CA . GLU A 1 137 ? 28.977 0.851 14.359 1.000 8.882 137 GLU A CA 1
ATOM 1055 C C . GLU A 1 137 ? 28.880 -0.504 13.666 1.000 7.904 137 GLU A C 1
ATOM 1056 O O . GLU A 1 137 ? 28.157 -0.658 12.701 1.000 8.959 137 GLU A O 1
ATOM 1062 N N . ASP A 1 138 ? 29.600 -1.503 14.159 1.000 9.127 138 ASP A N 1
ATOM 1063 C CA . ASP A 1 138 ? 29.566 -2.817 13.518 1.000 9.854 138 ASP A CA 1
ATOM 1064 C C . ASP A 1 138 ? 28.162 -3.394 13.596 1.000 9.408 138 ASP A C 1
ATOM 1065 O O . ASP A 1 138 ? 27.680 -3.989 12.622 1.000 9.242 138 ASP A O 1
ATOM 1070 N N . ASP A 1 139 ? 27.491 -3.265 14.754 1.000 8.699 139 ASP A N 1
ATOM 1071 C CA . ASP A 1 139 ? 26.128 -3.798 14.866 1.000 8.942 139 ASP A CA 1
ATOM 1072 C C . ASP A 1 139 ? 25.164 -3.061 13.934 1.000 8.200 139 ASP A C 1
ATOM 1073 O O . ASP A 1 139 ? 24.320 -3.700 13.298 1.000 8.133 139 ASP A O 1
ATOM 1078 N N . ILE A 1 140 ? 25.263 -1.711 13.841 1.000 7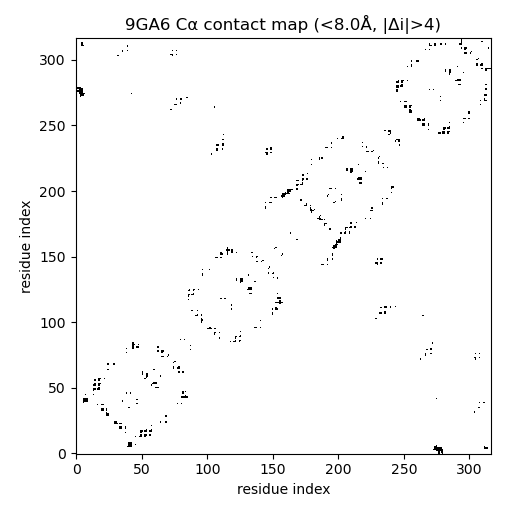.530 140 ILE A N 1
ATOM 1079 C CA . ILE A 1 140 ? 24.466 -0.975 12.859 1.000 8.101 140 ILE A CA 1
ATOM 1080 C C . ILE A 1 140 ? 24.705 -1.532 11.457 1.000 7.978 140 ILE A C 1
ATOM 1081 O O . ILE A 1 140 ? 23.755 -1.720 10.693 1.000 8.421 140 ILE A O 1
ATOM 1086 N N . ARG A 1 141 ? 25.977 -1.777 11.100 1.000 7.782 141 ARG A N 1
ATOM 1087 C CA . ARG A 1 141 ? 26.302 -2.230 9.729 1.000 8.020 141 ARG A CA 1
ATOM 1088 C C . ARG A 1 141 ? 25.907 -3.669 9.498 1.000 8.823 141 ARG A C 1
ATOM 1089 O O . ARG A 1 141 ? 25.825 -4.121 8.345 1.000 10.706 141 ARG A O 1
ATOM 1097 N N . SER A 1 142 ? 25.695 -4.419 10.557 1.000 7.949 142 SER A N 1
ATOM 1098 C CA . SER A 1 142 ? 25.229 -5.809 10.475 1.000 8.484 142 SER A CA 1
ATOM 1099 C C . SER A 1 142 ? 23.715 -5.923 10.380 1.000 8.849 142 SER A C 1
ATOM 1100 O O . SER A 1 142 ? 23.210 -6.933 9.871 1.000 8.795 142 SER A O 1
ATOM 1103 N N . ASP A 1 143 ? 22.971 -4.928 10.894 1.000 8.189 143 ASP A N 1
ATOM 1104 C CA . ASP A 1 143 ? 21.538 -5.016 11.061 1.000 8.726 143 ASP A CA 1
ATOM 1105 C C . ASP A 1 143 ? 20.736 -4.066 10.183 1.000 8.447 143 ASP A C 1
ATOM 1106 O O . ASP A 1 143 ? 19.509 -4.155 10.157 1.000 9.978 143 ASP A O 1
ATOM 1111 N N . THR A 1 144 ? 21.417 -3.168 9.503 1.000 7.912 144 THR A N 1
ATOM 1112 C CA . THR A 1 144 ? 20.805 -2.263 8.547 1.000 8.537 144 THR A CA 1
ATOM 1113 C C . THR A 1 144 ? 21.671 -2.232 7.298 1.000 9.425 144 THR A C 1
ATOM 1114 O O . THR A 1 144 ? 22.852 -2.523 7.367 1.000 9.085 144 THR A O 1
ATOM 1118 N N . SER A 1 145 ? 21.060 -1.786 6.172 1.000 8.716 145 SER A N 1
ATOM 1119 C CA . SER A 1 145 ? 21.747 -1.851 4.881 1.000 9.762 145 SER A CA 1
ATOM 1120 C C . SER A 1 145 ? 21.491 -0.585 4.059 1.000 9.338 145 SER A C 1
ATOM 1121 O O . SER A 1 145 ? 20.621 0.223 4.345 1.000 9.705 145 SER A O 1
ATOM 1124 N N . PHE A 1 146 ? 22.307 -0.458 3.031 1.000 9.803 146 PHE A N 1
ATOM 1125 C CA . PHE A 1 146 ? 22.093 0.495 1.936 1.000 9.807 146 PHE A CA 1
ATOM 1126 C C . P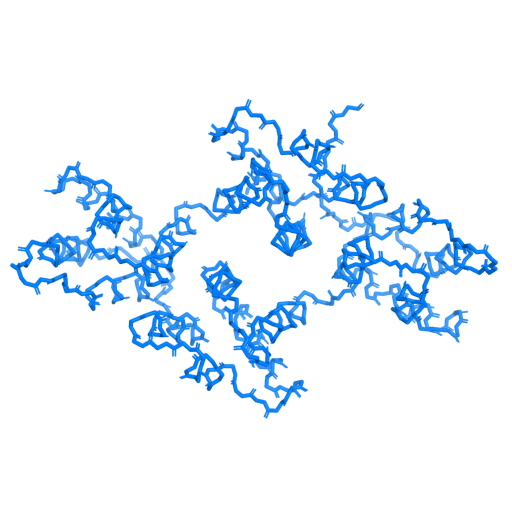HE A 1 146 ? 22.068 1.917 2.493 1.000 9.668 146 PHE A C 1
ATOM 1127 O O . PHE A 1 146 ? 22.866 2.271 3.352 1.000 10.050 146 PHE A O 1
ATOM 1135 N N . MET A 1 147 ? 21.221 2.780 1.916 1.000 9.263 147 MET A N 1
ATOM 1136 C CA . MET A 1 147 ? 21.304 4.197 2.260 1.000 10.140 147 MET A CA 1
ATOM 1137 C C . MET A 1 147 ? 20.880 4.441 3.710 1.000 9.102 147 MET A C 1
ATOM 1138 O O . MET A 1 147 ? 21.407 5.343 4.385 1.000 9.205 147 MET A O 1
ATOM 1143 N N . PHE A 1 148 ? 19.922 3.687 4.242 1.000 9.026 148 PHE A N 1
ATOM 1144 C CA . PHE A 1 148 ? 19.520 3.795 5.642 1.000 8.608 148 PHE A CA 1
ATOM 1145 C C . PHE A 1 148 ? 20.731 3.531 6.539 1.000 7.965 148 PHE A C 1
ATOM 1146 O O . PHE A 1 148 ? 21.036 4.288 7.490 1.000 8.433 148 PHE A O 1
ATOM 1154 N N . GLN A 1 149 ? 21.479 2.473 6.281 1.000 7.700 149 GLN A N 1
ATOM 1155 C CA . GLN A 1 149 ? 22.681 2.208 7.047 1.000 9.303 149 GLN A CA 1
ATOM 1156 C C . GLN A 1 149 ? 23.643 3.378 7.019 1.000 8.595 149 GLN A C 1
ATOM 1157 O O . GLN A 1 149 ? 24.219 3.759 8.034 1.000 8.535 149 GLN A O 1
ATOM 1163 N N . ARG A 1 150 ? 23.820 3.994 5.851 1.000 8.613 150 ARG A N 1
ATOM 1164 C CA . ARG A 1 150 ? 24.765 5.099 5.727 1.000 9.400 150 ARG A CA 1
ATOM 1165 C C . ARG A 1 150 ? 24.349 6.287 6.606 1.000 8.447 150 ARG A C 1
ATOM 1166 O O . ARG A 1 150 ? 25.216 6.900 7.218 1.000 9.046 150 ARG A O 1
ATOM 1174 N N . VAL A 1 151 ? 23.059 6.565 6.697 1.000 7.560 151 VAL A N 1
ATOM 1175 C CA . VAL A 1 151 ? 22.590 7.636 7.575 1.000 7.627 151 VAL A CA 1
ATOM 1176 C C . VAL A 1 151 ? 22.921 7.289 9.019 1.000 8.069 151 VAL A C 1
ATOM 1177 O O . VAL A 1 151 ? 23.478 8.117 9.755 1.000 7.649 151 VAL A O 1
ATOM 1181 N N . LEU A 1 152 ? 22.597 6.056 9.462 1.000 7.558 152 LEU A N 1
ATOM 1182 C CA . LEU A 1 152 ? 22.849 5.704 10.857 1.000 7.417 152 LEU A CA 1
ATOM 1183 C C . LEU A 1 152 ? 24.340 5.686 11.167 1.000 7.917 152 LEU A C 1
ATOM 1184 O O . LEU A 1 152 ? 24.731 6.132 12.246 1.000 8.685 152 LEU A O 1
ATOM 1189 N N . VAL A 1 153 ? 25.167 5.199 10.256 1.000 7.362 153 VAL A N 1
ATOM 1190 C CA . VAL A 1 153 ? 26.604 5.204 10.510 1.000 8.202 153 VAL A CA 1
ATOM 1191 C C . VAL A 1 153 ? 27.122 6.633 10.660 1.000 8.972 153 VAL A C 1
ATOM 1192 O O . VAL A 1 153 ? 27.881 6.960 11.555 1.000 9.222 153 VAL A O 1
ATOM 1196 N N . SER A 1 154 ? 26.684 7.524 9.747 1.000 8.203 154 SER A N 1
ATOM 1197 C CA . SER A 1 154 ? 27.106 8.912 9.814 1.000 7.937 154 SER A CA 1
ATOM 1198 C C . SER A 1 154 ? 26.724 9.494 11.175 1.000 7.504 154 SER A C 1
ATOM 1199 O O . SER A 1 154 ? 27.532 10.152 11.862 1.000 8.016 154 SER A O 1
ATOM 1202 N N . LEU A 1 155 ? 25.452 9.321 11.590 1.000 7.617 155 LEU A N 1
ATOM 1203 C CA . LEU A 1 155 ? 25.022 9.877 12.868 1.000 7.665 155 LEU A CA 1
ATOM 1204 C C . LEU A 1 155 ? 25.842 9.277 14.015 1.000 8.176 155 LEU A C 1
ATOM 1205 O O . LEU A 1 155 ? 26.199 9.971 14.973 1.000 9.019 155 LEU A O 1
ATOM 1210 N N . SER A 1 156 ? 26.151 7.978 13.942 1.000 8.719 156 SER A N 1
ATOM 1211 C CA . SER A 1 156 ? 26.869 7.276 15.016 1.000 8.625 156 SER A CA 1
ATOM 1212 C C . SER A 1 156 ? 28.299 7.780 15.156 1.000 9.664 156 SER A C 1
ATOM 1213 O O . SER A 1 156 ? 28.918 7.580 16.202 1.000 9.908 156 SER A O 1
ATOM 1216 N N . ALA A 1 157 ? 28.860 8.377 14.103 1.000 8.644 157 ALA A N 1
ATOM 1217 C CA . ALA A 1 157 ? 30.243 8.826 14.080 1.000 9.744 157 ALA A CA 1
ATOM 1218 C C . ALA A 1 157 ? 30.359 10.246 14.602 1.000 10.320 157 ALA A C 1
ATOM 1219 O O . ALA A 1 157 ? 31.458 10.680 14.924 1.000 11.801 157 ALA A O 1
ATOM 1221 N N . GLY A 1 158 ? 29.252 11.009 14.632 1.000 10.162 158 GLY A N 1
ATOM 1222 C CA . GLY A 1 158 ? 29.323 12.314 15.290 1.000 10.117 158 GLY A CA 1
ATOM 1223 C C . GLY A 1 158 ? 30.096 13.388 14.518 1.000 10.352 158 GLY A C 1
ATOM 1224 O O . GLY A 1 158 ? 30.520 14.336 15.182 1.000 11.111 158 GLY A O 1
ATOM 1225 N N . GLY A 1 159 ? 30.225 13.271 13.192 1.000 10.676 159 GLY A N 1
ATOM 1226 C CA . GLY A 1 159 ? 31.108 14.118 12.404 1.000 10.770 159 GLY A CA 1
ATOM 1227 C C . GLY A 1 159 ? 30.454 15.348 11.769 1.000 10.938 159 GLY A C 1
ATOM 1228 O O . GLY A 1 159 ? 31.148 16.028 11.009 1.000 12.493 159 GLY A O 1
ATOM 1229 N N . ARG A 1 160 ? 29.209 15.636 12.089 1.000 10.129 160 ARG A N 1
ATOM 1230 C CA . ARG A 1 160 ? 28.530 16.780 11.490 1.000 10.538 160 ARG A CA 1
ATOM 1231 C C . ARG A 1 160 ? 29.334 18.062 11.737 1.000 9.862 160 ARG A C 1
ATOM 1232 O O . ARG A 1 160 ? 29.919 18.253 12.805 1.000 11.477 160 ARG A O 1
ATOM 1240 N N . ASP A 1 161 ? 29.276 18.998 10.792 1.000 9.166 161 ASP A N 1
ATOM 1241 C CA . ASP A 1 161 ? 29.806 20.340 10.999 1.000 9.174 161 ASP A CA 1
ATOM 1242 C C . ASP A 1 161 ? 29.064 20.982 12.166 1.000 8.922 161 ASP A C 1
ATOM 1243 O O . ASP A 1 161 ? 27.898 20.784 12.395 1.000 8.919 161 ASP A O 1
ATOM 1248 N N . GLU A 1 162 ? 29.790 21.806 12.933 1.000 9.005 162 GLU A N 1
ATOM 1249 C CA . GLU A 1 162 ? 29.298 22.488 14.119 1.000 10.037 162 GLU A CA 1
ATOM 1250 C C . GLU A 1 162 ? 29.541 23.987 14.018 1.000 10.112 162 GLU A C 1
ATOM 1251 O O . GLU A 1 162 ? 30.188 24.489 13.091 1.000 11.544 162 GLU A O 1
ATOM 1257 N N . GLY A 1 163 ? 29.027 24.700 15.018 1.000 9.912 163 GLY A N 1
ATOM 1258 C CA . GLY A 1 163 ? 28.980 26.140 14.913 1.000 9.932 163 GLY A CA 1
ATOM 1259 C C . GLY A 1 163 ? 27.846 26.579 13.996 1.000 8.896 163 GLY A C 1
ATOM 1260 O O . GLY A 1 163 ? 27.029 25.744 13.608 1.000 10.462 163 GLY A O 1
ATOM 1261 N N . ASN A 1 164 ? 27.793 27.879 13.677 1.000 9.733 164 ASN A N 1
ATOM 1262 C CA . ASN A 1 164 ? 26.692 28.430 12.928 1.000 9.746 164 ASN A CA 1
ATOM 1263 C C . ASN A 1 164 ? 27.164 29.172 11.672 1.000 8.677 164 ASN A C 1
ATOM 1264 O O . ASN A 1 164 ? 26.428 29.948 11.106 1.000 9.045 164 ASN A O 1
ATOM 1269 N N . TYR A 1 165 ? 28.361 28.910 11.181 1.000 9.028 165 TYR A N 1
ATOM 1270 C CA . TYR A 1 165 ? 28.872 29.509 9.962 1.000 10.018 165 TYR A CA 1
ATOM 1271 C C . TYR A 1 165 ? 27.850 29.420 8.837 1.000 9.882 165 TYR A C 1
ATOM 1272 O O . TYR A 1 165 ? 27.288 28.360 8.590 1.000 10.304 165 TYR A O 1
ATOM 1281 N N . LEU A 1 166 ? 27.603 30.551 8.185 1.000 9.851 166 LEU A N 1
ATOM 1282 C CA . LEU A 1 166 ? 26.656 30.666 7.088 1.000 10.966 166 LEU A CA 1
ATOM 1283 C C . LEU A 1 166 ? 27.379 30.993 5.786 1.000 11.882 166 LEU A C 1
ATOM 1284 O O . LEU A 1 166 ? 27.734 32.138 5.520 1.000 12.693 166 LEU A O 1
ATOM 1289 N N . ASP A 1 167 ? 27.572 29.946 4.984 1.000 11.001 167 ASP A N 1
ATOM 1290 C CA . ASP A 1 167 ? 28.161 30.004 3.641 1.000 11.550 167 ASP A CA 1
ATOM 1291 C C . ASP A 1 167 ? 26.974 30.044 2.666 1.000 11.047 167 ASP A C 1
ATOM 1292 O O . ASP A 1 167 ? 26.390 29.001 2.316 1.000 11.251 167 ASP A O 1
ATOM 1297 N N . ASP A 1 168 ? 26.442 31.226 2.414 1.000 11.715 168 ASP A N 1
ATOM 1298 C CA . ASP A 1 168 ? 25.197 31.327 1.673 1.000 11.904 168 ASP A CA 1
ATOM 1299 C C . ASP A 1 168 ? 25.297 30.730 0.263 1.000 11.307 168 ASP A C 1
ATOM 1300 O O . ASP A 1 168 ? 24.277 30.221 -0.222 1.000 10.761 168 ASP A O 1
ATOM 1305 N N . ALA A 1 169 ? 26.447 30.827 -0.4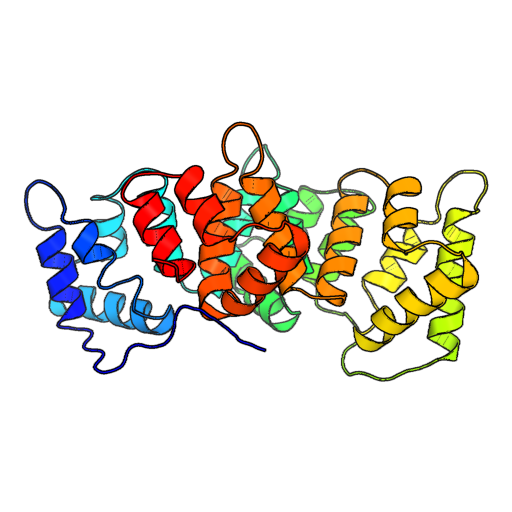13 1.000 11.947 169 ALA A N 1
ATOM 1306 C CA . ALA A 1 169 ? 26.564 30.187 -1.731 1.000 12.167 169 ALA A CA 1
ATOM 1307 C C . ALA A 1 169 ? 26.397 28.680 -1.601 1.000 11.292 169 ALA A C 1
ATOM 1308 O O . ALA A 1 169 ? 25.825 28.034 -2.491 1.000 11.597 169 ALA A O 1
ATOM 1310 N N . LEU A 1 170 ? 26.938 28.086 -0.542 1.000 10.604 170 LEU A N 1
ATOM 1311 C CA . LEU A 1 170 ? 26.832 26.633 -0.371 1.000 9.994 170 LEU A CA 1
ATOM 1312 C C . LEU A 1 170 ? 25.395 26.265 -0.008 1.000 10.066 170 LEU A C 1
ATOM 1313 O O . LEU A 1 170 ? 24.877 25.254 -0.447 1.000 9.971 170 LEU A O 1
ATOM 1318 N N . VAL A 1 171 ? 24.690 27.108 0.763 1.000 10.101 171 VAL A N 1
ATOM 1319 C CA . VAL A 1 171 ? 23.264 26.925 0.976 1.000 10.153 171 VAL A CA 1
ATOM 1320 C C . VAL A 1 171 ? 22.508 26.840 -0.350 1.000 9.905 171 VAL A C 1
ATOM 1321 O O . VAL A 1 171 ? 21.705 25.936 -0.600 1.000 9.931 171 VAL A O 1
ATOM 1325 N N . ARG A 1 172 ? 22.761 27.812 -1.230 1.000 10.684 172 ARG A N 1
ATOM 1326 C CA . ARG A 1 172 ? 22.088 27.844 -2.527 1.000 10.863 172 ARG A CA 1
ATOM 1327 C C . ARG A 1 172 ? 22.436 26.624 -3.373 1.000 9.899 172 ARG A C 1
ATOM 1328 O O . ARG A 1 172 ? 21.521 26.027 -3.955 1.000 11.018 172 ARG A O 1
ATOM 1336 N N . GLN A 1 173 ? 23.689 26.233 -3.376 1.000 10.299 173 GLN A N 1
ATOM 1337 C CA . GLN A 1 173 ? 24.073 25.064 -4.162 1.000 10.891 173 GLN A CA 1
ATOM 1338 C C . GLN A 1 173 ? 23.463 23.777 -3.588 1.000 11.184 173 GLN A C 1
ATOM 1339 O O . GLN A 1 173 ? 22.977 22.914 -4.335 1.000 11.072 173 GLN A O 1
ATOM 1345 N N . ASP A 1 174 ? 23.459 23.622 -2.254 1.000 11.077 174 ASP A N 1
ATOM 1346 C CA . ASP A 1 174 ? 22.807 22.496 -1.601 1.000 9.458 174 ASP A CA 1
ATOM 1347 C C . ASP A 1 174 ? 21.341 22.393 -1.988 1.000 10.200 174 ASP A C 1
ATOM 1348 O O . ASP A 1 174 ? 20.820 21.316 -2.301 1.000 10.417 174 ASP A O 1
ATOM 1353 N N . ALA A 1 175 ? 20.600 23.501 -1.901 1.000 9.556 175 ALA A N 1
ATOM 1354 C CA . ALA A 1 175 ? 19.185 23.449 -2.213 1.000 10.514 175 ALA A CA 1
ATOM 1355 C C . ALA A 1 175 ? 18.955 23.038 -3.669 1.000 11.439 175 ALA A C 1
ATOM 1356 O O . ALA A 1 175 ? 18.078 22.229 -3.967 1.000 10.840 175 ALA A O 1
ATOM 1358 N N . GLN A 1 176 ? 19.742 23.657 -4.553 1.000 11.209 176 GLN A N 1
ATOM 1359 C CA . GLN A 1 176 ? 19.654 23.350 -5.983 1.000 12.089 176 GLN A CA 1
ATOM 1360 C C . GLN A 1 176 ? 19.997 21.876 -6.231 1.000 11.166 176 GLN A C 1
ATOM 1361 O O . GLN A 1 176 ? 19.315 21.182 -7.012 1.000 11.429 176 GLN A O 1
ATOM 1367 N N . ASP A 1 177 ? 21.041 21.379 -5.553 1.000 9.883 177 ASP A N 1
ATOM 1368 C CA . ASP A 1 177 ? 21.404 19.977 -5.656 1.000 11.960 177 ASP A CA 1
ATOM 1369 C C . ASP A 1 177 ? 20.255 19.081 -5.210 1.000 10.695 177 ASP A C 1
ATOM 1370 O O . ASP A 1 177 ? 20.005 18.018 -5.831 1.000 12.034 177 ASP A O 1
ATOM 1375 N N . LEU A 1 178 ? 19.584 19.414 -4.111 1.000 11.623 178 LEU A N 1
ATOM 1376 C CA . LEU A 1 178 ? 18.506 18.574 -3.616 1.000 10.767 178 LEU A CA 1
ATOM 1377 C C . LEU A 1 178 ? 17.355 18.619 -4.596 1.000 11.526 178 LEU A C 1
ATOM 1378 O O . LEU A 1 178 ? 16.691 17.601 -4.806 1.000 12.241 178 LEU A O 1
ATOM 1383 N N . TYR A 1 179 ? 17.076 19.794 -5.180 1.000 11.464 179 TYR A N 1
ATOM 1384 C CA . TYR A 1 179 ? 15.990 19.897 -6.148 1.000 13.213 179 TYR A CA 1
ATOM 1385 C C . TYR A 1 179 ? 16.281 18.999 -7.353 1.000 13.767 179 TYR A C 1
ATOM 1386 O O . TYR A 1 179 ? 15.429 18.194 -7.766 1.000 13.715 179 TYR A O 1
ATOM 1395 N N . GLU A 1 180 ? 17.481 19.163 -7.922 1.000 12.472 180 GLU A N 1
ATOM 1396 C CA . GLU A 1 180 ? 17.860 18.393 -9.098 1.000 14.781 180 GLU A CA 1
ATOM 1397 C C . GLU A 1 180 ? 17.927 16.909 -8.772 1.000 13.759 180 GLU A C 1
ATOM 1398 O O . GLU A 1 180 ? 17.587 16.082 -9.626 1.000 15.373 180 GLU A O 1
ATOM 1404 N N . ALA A 1 181 ? 18.263 16.521 -7.540 1.000 13.342 181 ALA A N 1
ATOM 1405 C CA . ALA A 1 181 ? 18.290 15.115 -7.145 1.000 12.353 181 ALA A CA 1
ATOM 1406 C C . ALA A 1 181 ? 16.924 14.444 -7.238 1.000 13.072 181 ALA A C 1
ATOM 1407 O O . ALA A 1 181 ? 16.841 13.235 -7.496 1.000 14.688 181 ALA A O 1
ATOM 1409 N N . GLY A 1 182 ? 15.854 15.233 -7.076 1.000 15.118 182 GLY A N 1
ATOM 1410 C CA . GLY A 1 182 ? 14.500 14.755 -7.183 1.000 16.470 182 GLY A CA 1
ATOM 1411 C C . GLY A 1 182 ? 14.002 14.720 -8.626 1.000 19.268 182 GLY A C 1
ATOM 1412 O O . GLY A 1 182 ? 13.012 14.041 -8.868 1.000 26.349 182 GLY A O 1
ATOM 1413 N N . GLU A 1 183 ? 14.586 15.528 -9.523 1.000 18.832 183 GLU A N 1
ATOM 1414 C CA . GLU A 1 183 ? 14.117 15.678 -10.897 1.000 20.870 183 GLU A CA 1
ATOM 1415 C C . GLU A 1 183 ? 14.828 14.706 -11.843 1.000 21.318 183 GLU A C 1
ATOM 1416 O O . GLU A 1 183 ? 14.609 14.760 -13.053 1.000 23.939 183 GLU A O 1
ATOM 1422 N N . LYS A 1 184 ? 15.694 13.834 -11.314 1.000 20.564 184 LYS A N 1
ATOM 1423 C CA . LYS A 1 184 ? 16.420 12.895 -12.155 1.000 21.936 184 LYS A CA 1
ATOM 1424 C C . LYS A 1 184 ? 15.382 11.959 -12.754 1.000 22.291 184 LYS A C 1
ATOM 1425 O O . LYS A 1 184 ? 14.384 11.642 -12.125 1.000 23.381 184 LYS A O 1
ATOM 1431 N N . LYS A 1 185 ? 15.634 11.453 -13.952 1.000 19.325 185 LYS A N 1
ATOM 1432 C CA . LYS A 1 185 ? 14.627 10.683 -14.653 1.000 18.014 185 LYS A CA 1
ATOM 1433 C C . LYS A 1 185 ? 14.377 9.311 -14.019 1.000 18.894 185 LYS A C 1
ATOM 1434 O O . LYS A 1 185 ? 13.223 8.893 -13.986 1.000 21.188 185 LYS A O 1
ATOM 1440 N N . TRP A 1 186 ? 15.435 8.578 -13.661 1.000 18.036 186 TRP A N 1
ATOM 1441 C CA . TRP A 1 186 ? 15.380 7.173 -13.288 1.000 17.486 186 TRP A CA 1
ATOM 1442 C C . TRP A 1 186 ? 15.801 6.926 -11.845 1.000 22.126 186 TRP A C 1
ATOM 1443 O O . TRP A 1 186 ? 16.450 5.907 -11.556 1.000 25.683 186 TRP A O 1
ATOM 1454 N N . GLY A 1 187 ? 15.302 7.770 -10.946 1.000 21.084 187 GLY A N 1
ATOM 1455 C CA . GLY A 1 187 ? 15.529 7.541 -9.528 1.000 18.659 187 GLY A CA 1
ATOM 1456 C C . GLY A 1 187 ? 16.249 8.725 -8.892 1.000 16.715 187 GLY A C 1
ATOM 1457 O O . GLY A 1 187 ? 17.213 9.315 -9.407 1.000 17.451 187 GLY A O 1
ATOM 1458 N N . THR A 1 188 ? 15.822 8.979 -7.659 1.000 14.664 188 THR A N 1
ATOM 1459 C CA . THR A 1 188 ? 16.381 10.065 -6.890 1.000 13.976 188 THR A CA 1
ATOM 1460 C C . THR A 1 188 ? 17.873 9.876 -6.666 1.000 11.832 188 THR A C 1
ATOM 1461 O O . THR A 1 188 ? 18.299 8.734 -6.418 1.000 13.440 188 THR A O 1
ATOM 1465 N N . ASP A 1 189 ? 18.670 10.970 -6.706 1.000 11.899 189 ASP A N 1
ATOM 1466 C CA . ASP A 1 189 ? 20.056 10.901 -6.245 1.000 12.799 189 ASP A CA 1
ATOM 1467 C C . ASP A 1 189 ? 20.032 11.021 -4.723 1.000 12.551 189 ASP A C 1
ATOM 1468 O O . ASP A 1 189 ? 20.079 12.117 -4.138 1.000 13.233 189 ASP A O 1
ATOM 1473 N N . GLU A 1 190 ? 19.986 9.875 -4.067 1.000 11.054 190 GLU A N 1
ATOM 1474 C CA . GLU A 1 190 ? 19.822 9.850 -2.635 1.000 11.602 190 GLU A CA 1
ATOM 1475 C C . GLU A 1 190 ? 21.082 10.278 -1.908 1.000 10.782 190 GLU A C 1
ATOM 1476 O O . GLU A 1 190 ? 21.000 10.681 -0.735 1.000 11.402 190 GLU A O 1
ATOM 1482 N N . VAL A 1 191 ? 22.248 10.161 -2.531 1.000 10.897 191 VAL A N 1
ATOM 1483 C CA . VAL A 1 191 ? 23.482 10.578 -1.883 1.000 10.652 191 VAL A CA 1
ATOM 1484 C C . VAL A 1 191 ? 23.434 12.074 -1.576 1.000 10.938 191 VAL A C 1
ATOM 1485 O O . VAL A 1 191 ? 23.988 12.484 -0.560 1.000 11.070 191 VAL A O 1
ATOM 1489 N N . LYS A 1 192 ? 22.805 12.900 -2.429 1.000 10.267 192 LYS A N 1
ATOM 1490 C CA . LYS A 1 192 ? 22.739 14.335 -2.131 1.000 11.163 192 LYS A CA 1
ATOM 1491 C C . LYS A 1 192 ? 21.993 14.580 -0.820 1.000 10.419 192 LYS A C 1
ATOM 1492 O O . LYS A 1 192 ? 22.384 15.458 -0.038 1.000 10.877 192 LYS A O 1
ATOM 1498 N N . PHE A 1 193 ? 20.900 13.844 -0.590 1.000 10.047 193 PHE A N 1
ATOM 1499 C CA . PHE A 1 193 ? 20.134 13.981 0.636 1.000 10.974 193 PHE A CA 1
ATOM 1500 C C . PHE A 1 193 ? 20.952 13.527 1.839 1.000 10.863 193 PHE A C 1
ATOM 1501 O O . PHE A 1 193 ? 21.019 14.186 2.887 1.000 9.816 193 PHE A O 1
ATOM 1509 N N . LEU A 1 194 ? 21.646 12.409 1.711 1.000 10.255 194 LEU A N 1
ATOM 1510 C CA . LEU A 1 194 ? 22.543 11.906 2.742 1.000 10.263 194 LEU A CA 1
ATOM 1511 C C . LEU A 1 194 ? 23.586 12.973 3.075 1.000 10.273 194 LEU A C 1
ATOM 1512 O O . LEU A 1 194 ? 23.800 13.316 4.257 1.000 11.193 194 LEU A O 1
ATOM 1517 N N . THR A 1 195 ? 24.287 13.500 2.069 1.000 10.893 195 THR A N 1
ATOM 1518 C CA . THR A 1 195 ? 25.401 14.432 2.267 1.000 11.900 195 THR A CA 1
ATOM 1519 C C . THR A 1 195 ? 24.897 15.650 3.035 1.000 10.796 195 THR A C 1
ATOM 1520 O O . THR A 1 195 ? 25.496 16.115 4.011 1.000 10.897 195 THR A O 1
ATOM 1524 N N . VAL A 1 196 ? 23.897 16.294 2.452 1.000 9.363 196 VAL A N 1
ATOM 1525 C CA . VAL A 1 196 ? 23.469 17.580 2.974 1.000 9.865 196 VAL A CA 1
ATOM 1526 C C . VAL A 1 196 ? 22.943 17.374 4.395 1.000 9.049 196 VAL A C 1
ATOM 1527 O O . VAL A 1 196 ? 23.354 18.087 5.306 1.000 8.744 196 VAL A O 1
ATOM 1531 N N . LEU A 1 197 ? 22.043 16.398 4.593 1.000 8.292 197 LEU A N 1
ATOM 1532 C CA . LEU A 1 197 ? 21.356 16.253 5.871 1.000 8.439 197 LEU A CA 1
ATOM 1533 C C . LEU A 1 197 ? 22.207 15.650 6.985 1.000 9.035 197 LEU A C 1
ATOM 1534 O O . LEU A 1 197 ? 21.938 15.958 8.164 1.000 9.418 197 LEU A O 1
ATOM 1539 N N . CYS A 1 198 ? 23.262 14.938 6.642 1.000 8.972 198 CYS A N 1
ATOM 1540 C CA . CYS A 1 198 ? 24.150 14.354 7.651 1.000 8.754 198 CYS A CA 1
ATOM 1541 C C . CYS A 1 198 ? 25.403 15.185 7.884 1.000 8.780 198 CYS A C 1
ATOM 1542 O O . CYS A 1 198 ? 25.976 14.988 8.942 1.000 9.919 198 CYS A O 1
ATOM 1545 N N . SER A 1 199 ? 25.816 16.085 6.963 1.000 8.588 199 SER A N 1
ATOM 1546 C CA A SER A 1 199 ? 27.104 16.787 7.075 0.500 8.634 199 SER A CA 1
ATOM 1547 C CA B SER A 1 199 ? 27.105 16.761 7.147 0.500 9.283 199 SER A CA 1
ATOM 1548 C C . SER A 1 199 ? 27.012 18.232 7.589 1.000 8.374 199 SER A C 1
ATOM 1549 O O . SER A 1 199 ? 27.947 18.714 8.245 1.000 9.234 199 SER A O 1
ATOM 1554 N N . ARG A 1 200 ? 25.955 18.946 7.213 1.000 8.360 200 ARG A N 1
ATOM 1555 C CA . ARG A 1 200 ? 25.940 20.403 7.382 1.000 8.082 200 ARG A CA 1
ATOM 1556 C C . ARG A 1 200 ? 25.508 20.792 8.796 1.000 8.728 200 ARG A C 1
ATOM 1557 O O . ARG A 1 200 ? 24.809 20.073 9.496 1.000 9.057 200 ARG A O 1
ATOM 1565 N N . ASN A 1 201 ? 25.933 21.992 9.222 1.000 7.717 201 ASN A N 1
ATOM 1566 C CA . ASN A 1 201 ? 25.546 22.505 10.524 1.000 7.807 201 ASN A CA 1
ATOM 1567 C C . ASN A 1 201 ? 24.069 22.887 10.551 1.000 7.849 201 ASN A C 1
ATOM 1568 O O . ASN A 1 201 ? 23.417 23.097 9.525 1.000 7.915 201 ASN A O 1
ATOM 1573 N N . ARG A 1 202 ? 23.517 22.973 11.773 1.000 8.014 202 ARG A N 1
ATOM 1574 C CA . ARG A 1 202 ? 22.080 23.241 11.922 1.000 8.210 202 ARG A CA 1
ATOM 1575 C C . ARG A 1 202 ? 21.651 24.545 11.235 1.000 8.169 202 ARG A C 1
ATOM 1576 O O . ARG A 1 202 ? 20.641 24.580 10.559 1.000 8.009 202 ARG A O 1
ATOM 1584 N N . ASN A 1 203 ? 22.332 25.651 11.553 1.000 7.532 203 ASN A N 1
ATOM 1585 C CA . ASN A 1 203 ? 21.971 26.929 10.947 1.000 7.630 203 ASN A CA 1
ATOM 1586 C C . ASN A 1 203 ? 21.977 26.830 9.416 1.000 7.949 203 ASN A C 1
ATOM 1587 O O . ASN A 1 203 ? 21.097 27.353 8.739 1.000 8.163 203 ASN A O 1
ATOM 1592 N N . HIS A 1 204 ? 23.024 26.222 8.860 1.000 7.785 204 HIS A N 1
ATOM 1593 C CA . HIS A 1 204 ? 23.081 25.937 7.442 1.000 7.416 204 HIS A CA 1
ATOM 1594 C C . HIS A 1 204 ? 21.825 25.207 6.970 1.000 7.395 204 HIS A C 1
ATOM 1595 O O . HIS A 1 204 ? 21.215 25.623 5.963 1.000 8.843 204 HIS A O 1
ATOM 1602 N N . LEU A 1 205 ? 21.496 24.116 7.645 1.000 7.483 205 LEU A N 1
ATOM 1603 C CA . LEU A 1 205 ? 20.331 23.351 7.223 1.000 7.984 205 LEU A CA 1
ATOM 1604 C C . LEU A 1 205 ? 19.019 24.137 7.306 1.000 8.291 205 LEU A C 1
ATOM 1605 O O . LEU A 1 205 ? 18.195 24.038 6.394 1.000 9.292 205 LEU A O 1
ATOM 1610 N N . LEU A 1 206 ? 18.831 24.932 8.360 1.000 9.003 206 LEU A N 1
ATOM 1611 C CA . LEU A 1 206 ? 17.628 25.748 8.460 1.000 9.049 206 LEU A CA 1
ATOM 1612 C C . LEU A 1 206 ? 17.531 26.694 7.268 1.000 9.075 206 LEU A C 1
ATOM 1613 O O . LEU A 1 206 ? 16.447 26.888 6.706 1.000 9.933 206 LEU A O 1
ATOM 1618 N N . HIS A 1 207 ? 18.683 27.253 6.855 1.000 8.620 207 HIS A N 1
ATOM 1619 C CA . HIS A 1 207 ? 18.689 28.049 5.635 1.000 8.667 207 HIS A CA 1
ATOM 1620 C C . HIS A 1 207 ? 18.401 27.226 4.382 1.000 9.148 207 HIS A C 1
ATOM 1621 O O . HIS A 1 207 ? 17.674 27.711 3.509 1.000 9.948 207 HIS A O 1
ATOM 1628 N N . VAL A 1 208 ? 18.989 26.038 4.268 1.000 8.288 208 VAL A N 1
ATOM 1629 C CA . VAL A 1 208 ? 18.692 25.176 3.123 1.000 8.726 208 VAL A CA 1
ATOM 1630 C C . VAL A 1 208 ? 17.210 24.868 3.043 1.000 8.467 208 VAL A C 1
ATOM 1631 O O . VAL A 1 208 ? 16.640 24.860 1.949 1.000 9.499 208 VAL A O 1
ATOM 1635 N N . PHE 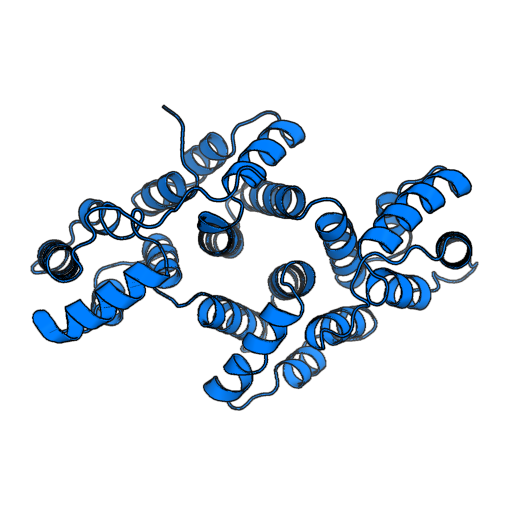A 1 209 ? 16.549 24.585 4.179 1.000 9.444 209 PHE A N 1
ATOM 1636 C CA . PHE A 1 209 ? 15.140 24.229 4.131 1.000 9.614 209 PHE A CA 1
ATOM 1637 C C . PHE A 1 209 ? 14.346 25.403 3.515 1.000 10.076 209 PHE A C 1
ATOM 1638 O O . PHE A 1 209 ? 13.445 25.182 2.684 1.000 10.368 209 PHE A O 1
ATOM 1646 N N . ASP A 1 210 ? 14.666 26.627 3.945 1.000 10.420 210 ASP A N 1
ATOM 1647 C CA . ASP A 1 210 ? 13.907 27.779 3.467 1.000 10.506 210 ASP A CA 1
ATOM 1648 C C . ASP A 1 210 ? 14.205 28.035 1.985 1.000 11.469 210 ASP A C 1
ATOM 1649 O O . ASP A 1 210 ? 13.298 28.350 1.200 1.000 11.791 210 ASP A O 1
ATOM 1654 N N . GLU A 1 211 ? 15.460 27.888 1.596 1.000 10.407 211 GLU A N 1
ATOM 1655 C CA . GLU A 1 211 ? 15.868 28.073 0.208 1.000 10.185 211 GLU A CA 1
ATOM 1656 C C . GLU A 1 211 ? 15.258 27.012 -0.706 1.000 11.865 211 GLU A C 1
ATOM 1657 O O . GLU A 1 211 ? 14.852 27.297 -1.834 1.000 11.459 211 GLU A O 1
ATOM 1663 N N . TYR A 1 212 ? 15.207 25.763 -0.238 1.000 11.302 212 TYR A N 1
ATOM 1664 C CA . TYR A 1 212 ? 14.587 24.689 -0.998 1.000 11.422 212 TYR A CA 1
ATOM 1665 C C . TYR A 1 212 ? 13.120 25.016 -1.260 1.000 12.483 212 TYR A C 1
ATOM 1666 O O . TYR A 1 212 ? 12.650 24.779 -2.379 1.000 13.278 212 TYR A O 1
ATOM 1675 N N . LYS A 1 213 ? 12.395 25.492 -0.259 1.000 12.964 213 LYS A N 1
ATOM 1676 C CA . LYS A 1 213 ? 11.006 25.898 -0.442 1.000 13.774 213 LYS A CA 1
ATOM 1677 C C . LYS A 1 213 ? 10.932 27.036 -1.474 1.000 14.040 213 LYS A C 1
ATOM 1678 O O . LYS A 1 213 ? 10.052 27.008 -2.347 1.000 15.992 213 LYS A O 1
ATOM 1684 N N . ARG A 1 214 ? 11.821 28.014 -1.398 1.000 14.169 214 ARG A N 1
ATOM 1685 C CA . ARG A 1 214 ? 11.802 29.127 -2.341 1.000 14.480 214 ARG A CA 1
ATOM 1686 C C . ARG A 1 214 ? 11.949 28.665 -3.779 1.000 16.109 214 ARG A C 1
ATOM 1687 O O . ARG A 1 214 ? 11.170 29.102 -4.655 1.000 17.746 214 ARG A O 1
ATOM 1695 N N . ILE A 1 215 ? 12.848 27.725 -4.089 1.000 13.661 215 ILE A N 1
ATOM 1696 C CA . ILE A 1 215 ? 13.138 27.353 -5.461 1.000 14.101 215 ILE A CA 1
ATOM 1697 C C . ILE A 1 215 ? 12.225 26.258 -5.978 1.000 15.290 215 ILE A C 1
ATOM 1698 O O . ILE A 1 215 ? 12.001 26.220 -7.195 1.000 17.732 215 ILE A O 1
ATOM 1703 N N . SER A 1 216 ? 11.639 25.421 -5.123 1.000 15.826 216 SER A N 1
ATOM 1704 C CA . SER A 1 216 ? 10.821 24.282 -5.535 1.000 16.011 216 SER A CA 1
ATOM 1705 C C . SER A 1 216 ? 9.316 24.468 -5.310 1.000 15.632 216 SER A C 1
ATOM 1706 O O . SER A 1 216 ? 8.527 23.666 -5.819 1.000 17.520 216 SER A O 1
ATOM 1709 N N . GLN A 1 217 ? 8.922 25.403 -4.428 1.000 16.022 217 GLN A N 1
ATOM 1710 C CA . GLN A 1 217 ? 7.568 25.612 -3.940 1.000 17.361 217 GLN A CA 1
ATOM 1711 C C . GLN A 1 217 ? 7.073 24.445 -3.081 1.000 18.841 217 GLN A C 1
ATOM 1712 O O . GLN A 1 217 ? 5.876 24.329 -2.791 1.000 21.267 217 GLN A O 1
ATOM 1718 N N . LYS A 1 218 ? 7.990 23.580 -2.628 1.000 15.332 218 LYS A N 1
ATOM 1719 C CA . LYS A 1 218 ? 7.671 22.448 -1.783 1.000 15.810 218 LYS A CA 1
ATOM 1720 C C . LYS A 1 218 ? 8.529 22.512 -0.524 1.000 13.584 218 LYS A C 1
ATOM 1721 O O . LYS A 1 218 ? 9.672 22.914 -0.581 1.000 13.941 218 LYS A O 1
ATOM 1727 N N . ASP A 1 219 ? 7.950 22.108 0.591 1.000 14.177 219 ASP A N 1
ATOM 1728 C CA . ASP A 1 219 ? 8.756 21.872 1.771 1.000 14.041 219 ASP A CA 1
ATOM 1729 C C . ASP A 1 219 ? 9.681 20.685 1.507 1.000 12.300 219 ASP A C 1
ATOM 1730 O O . ASP A 1 219 ? 9.350 19.738 0.809 1.000 12.791 219 ASP A O 1
ATOM 1735 N N . ILE A 1 220 ? 10.839 20.694 2.152 1.000 11.423 220 ILE A N 1
ATOM 1736 C CA . ILE A 1 220 ? 11.750 19.569 1.983 1.000 11.706 220 ILE A CA 1
ATOM 1737 C C . ILE A 1 220 ? 11.112 18.249 2.445 1.000 10.794 220 ILE A C 1
ATOM 1738 O O . ILE A 1 220 ? 11.348 17.220 1.819 1.000 10.939 220 ILE A O 1
ATOM 1743 N N . GLU A 1 221 ? 10.250 18.278 3.448 1.000 11.563 221 GLU A N 1
ATOM 1744 C CA . GLU A 1 221 ? 9.604 17.055 3.914 1.000 11.632 221 GLU A CA 1
ATOM 1745 C C . GLU A 1 221 ? 8.688 16.482 2.823 1.000 12.748 221 GLU A C 1
ATOM 1746 O O . GLU A 1 221 ? 8.562 15.267 2.688 1.000 12.963 221 GLU A O 1
ATOM 1752 N N . GLN A 1 222 ? 7.987 17.356 2.084 1.000 12.237 222 GLN A N 1
ATOM 1753 C CA . GLN A 1 222 ? 7.130 16.879 1.004 1.000 13.239 222 GLN A CA 1
ATOM 1754 C C . GLN A 1 222 ? 7.952 16.132 -0.039 1.000 13.188 222 GLN A C 1
ATOM 1755 O O . GLN A 1 222 ? 7.538 15.070 -0.495 1.000 14.590 222 GLN A O 1
ATOM 1761 N N . SER A 1 223 ? 9.095 16.693 -0.444 1.000 12.980 223 SER A N 1
ATOM 1762 C CA . SER A 1 223 ? 9.963 16.044 -1.421 1.000 12.689 223 SER A CA 1
ATOM 1763 C C . SER A 1 223 ? 10.573 14.762 -0.867 1.000 13.094 223 SER A C 1
ATOM 1764 O O . SER A 1 223 ? 10.703 13.762 -1.576 1.000 12.083 223 SER A O 1
ATOM 1767 N N . ILE A 1 224 ? 11.021 14.753 0.397 1.000 11.340 224 ILE A N 1
ATOM 1768 C CA . ILE A 1 224 ? 11.524 13.507 0.969 1.000 11.192 224 ILE A CA 1
ATOM 1769 C C . ILE A 1 224 ? 10.472 12.408 0.875 1.000 12.370 224 ILE A C 1
ATOM 1770 O O . ILE A 1 224 ? 10.779 11.263 0.538 1.000 12.263 224 ILE A O 1
ATOM 1775 N N . LYS A 1 225 ? 9.219 12.744 1.210 1.000 11.905 225 LYS A N 1
ATOM 1776 C CA . LYS A 1 225 ? 8.148 11.735 1.212 1.000 13.425 225 LYS A CA 1
ATOM 1777 C C . LYS A 1 225 ? 7.876 11.196 -0.190 1.000 14.333 225 LYS A C 1
ATOM 1778 O O . LYS A 1 225 ? 7.571 10.001 -0.310 1.000 16.152 225 LYS A O 1
ATOM 1784 N N . SER A 1 226 ? 7.966 12.046 -1.218 1.000 13.904 226 SER A N 1
ATOM 1785 C CA . SER A 1 226 ? 7.634 11.590 -2.562 1.000 15.525 226 SER A CA 1
ATOM 1786 C C . SER A 1 226 ? 8.819 10.932 -3.262 1.000 15.856 226 SER A C 1
ATOM 1787 O O . SER A 1 226 ? 8.604 10.181 -4.208 1.000 18.424 226 SER A O 1
ATOM 1790 N N . GLU A 1 227 ? 10.069 11.185 -2.846 1.000 12.316 227 GLU A N 1
ATOM 1791 C CA . GLU A 1 227 ? 11.264 10.832 -3.603 1.000 12.734 227 GLU A CA 1
ATOM 1792 C C . GLU A 1 227 ? 12.118 9.763 -2.932 1.000 11.794 227 GLU A C 1
ATOM 1793 O O . GLU A 1 227 ? 13.070 9.287 -3.559 1.000 12.713 227 GLU A O 1
ATOM 1799 N N . THR A 1 228 ? 11.779 9.412 -1.683 1.000 12.062 228 THR A N 1
ATOM 1800 C CA . THR A 1 228 ? 12.471 8.352 -0.967 1.000 11.661 228 THR A CA 1
ATOM 1801 C C . THR A 1 228 ? 11.424 7.508 -0.269 1.000 12.208 228 THR A C 1
ATOM 1802 O O . THR A 1 228 ? 10.256 7.886 -0.149 1.000 13.310 228 THR A O 1
ATOM 1806 N N . SER A 1 229 ? 11.872 6.353 0.248 1.000 12.263 229 SER A N 1
ATOM 1807 C CA . SER A 1 229 ? 10.956 5.430 0.902 1.000 13.088 229 SER A CA 1
ATOM 1808 C C . SER A 1 229 ? 11.612 4.682 2.056 1.000 12.577 229 SER A C 1
ATOM 1809 O O . SER A 1 229 ? 12.822 4.772 2.301 1.000 12.337 229 SER A O 1
ATOM 1812 N N . GLY A 1 230 ? 10.771 4.001 2.820 1.000 13.108 230 GLY A N 1
ATOM 1813 C CA . GLY A 1 230 ? 11.247 3.052 3.812 1.000 12.863 230 GLY A CA 1
ATOM 1814 C C . GLY A 1 230 ? 11.980 3.725 4.970 1.000 10.942 230 GLY A C 1
ATOM 1815 O O . GLY A 1 230 ? 11.691 4.870 5.326 1.000 10.635 230 GLY A O 1
ATOM 1816 N N . SER A 1 231 ? 12.911 2.977 5.568 1.000 11.005 231 SER A N 1
ATOM 1817 C CA . SER A 1 231 ? 13.617 3.504 6.728 1.000 11.468 231 SER A CA 1
ATOM 1818 C C . SER A 1 231 ? 14.542 4.657 6.371 1.000 10.293 231 SER A C 1
ATOM 1819 O O . SER A 1 231 ? 14.718 5.513 7.212 1.000 9.780 231 SER A O 1
ATOM 1822 N N . PHE A 1 232 ? 15.090 4.687 5.161 1.000 10.304 232 PHE A N 1
ATOM 1823 C CA . PHE A 1 232 ? 15.871 5.831 4.722 1.000 9.943 232 PHE A CA 1
ATOM 1824 C C . PHE A 1 232 ? 15.024 7.098 4.753 1.000 9.527 232 PHE A C 1
ATOM 1825 O O . PHE A 1 232 ? 15.437 8.112 5.328 1.000 9.149 232 PHE A O 1
ATOM 1833 N N . GLU A 1 233 ? 13.824 7.080 4.175 1.000 9.623 233 GLU A N 1
ATOM 1834 C CA . GLU A 1 233 ? 12.904 8.198 4.243 1.000 9.509 233 GLU A CA 1
ATOM 1835 C C . GLU A 1 233 ? 12.663 8.607 5.707 1.000 9.136 233 GLU A C 1
ATOM 1836 O O . GLU A 1 233 ? 12.719 9.793 6.051 1.000 9.609 233 GLU A O 1
ATOM 1842 N N . ASP A 1 234 ? 12.382 7.620 6.568 1.000 8.857 234 ASP A N 1
ATOM 1843 C CA . ASP A 1 234 ? 12.047 7.955 7.941 1.000 9.820 234 ASP A CA 1
ATOM 1844 C C . ASP A 1 234 ? 13.238 8.637 8.613 1.000 8.763 234 ASP A C 1
ATOM 1845 O O . ASP A 1 234 ? 13.104 9.552 9.421 1.000 9.857 234 ASP A O 1
ATOM 1850 N N . ALA A 1 235 ? 14.453 8.166 8.349 1.000 8.526 235 ALA A N 1
ATOM 1851 C CA . ALA A 1 235 ? 15.661 8.713 8.956 1.000 9.129 235 ALA A CA 1
ATOM 1852 C C . ALA A 1 235 ? 15.860 10.153 8.508 1.000 8.487 235 ALA A C 1
ATOM 1853 O O . ALA A 1 235 ? 16.209 11.011 9.301 1.000 8.901 235 ALA A O 1
ATOM 1855 N N . LEU A 1 236 ? 15.675 10.416 7.198 1.000 8.508 236 LEU A N 1
ATOM 1856 C CA . LEU A 1 236 ? 15.804 11.781 6.698 1.000 8.753 236 LEU A CA 1
ATOM 1857 C C . LEU A 1 236 ? 14.804 12.732 7.351 1.000 8.837 236 LEU A C 1
ATOM 1858 O O . LEU A 1 236 ? 15.147 13.874 7.727 1.000 8.423 236 LEU A O 1
ATOM 1863 N N . LEU A 1 237 ? 13.544 12.290 7.436 1.000 8.556 237 LEU A N 1
ATOM 1864 C CA . LEU A 1 237 ? 12.522 13.097 8.092 1.000 9.110 237 LEU A CA 1
ATOM 1865 C C . LEU A 1 237 ? 12.833 13.385 9.550 1.000 9.074 237 LEU A C 1
ATOM 1866 O O . LEU A 1 237 ? 12.574 14.502 10.031 1.000 8.843 237 LEU A O 1
ATOM 1871 N N . ALA A 1 238 ? 13.369 12.378 10.269 1.000 8.118 238 ALA A N 1
ATOM 1872 C CA . ALA A 1 238 ? 13.702 12.625 11.669 1.000 7.751 238 ALA A CA 1
ATOM 1873 C C . ALA A 1 238 ? 14.798 13.690 11.782 1.000 8.157 238 ALA A C 1
ATOM 1874 O O . ALA A 1 238 ? 14.748 14.526 12.680 1.000 8.650 238 ALA A O 1
ATOM 1876 N N . ILE A 1 239 ? 15.814 13.639 10.892 1.000 7.877 239 ILE A N 1
ATOM 1877 C CA . ILE A 1 239 ? 16.852 14.658 10.940 1.000 8.338 239 ILE A CA 1
ATOM 1878 C C . ILE A 1 239 ? 16.258 16.033 10.669 1.000 8.114 239 ILE A C 1
ATOM 1879 O O . ILE A 1 239 ? 16.540 17.000 11.371 1.000 8.281 239 ILE A O 1
ATOM 1884 N N . VAL A 1 240 ? 15.402 16.156 9.639 1.000 8.528 240 VAL A N 1
ATOM 1885 C CA . VAL A 1 240 ? 14.790 17.436 9.338 1.000 9.138 240 VAL A CA 1
ATOM 1886 C C . VAL A 1 240 ? 14.019 17.963 10.546 1.000 8.240 240 VAL A C 1
ATOM 1887 O O . VAL A 1 240 ? 14.167 19.119 10.943 1.000 8.269 240 VAL A O 1
ATOM 1891 N N . LYS A 1 241 ? 13.180 17.094 11.134 1.000 8.507 241 LYS A N 1
ATOM 1892 C CA . LYS A 1 241 ? 12.336 17.498 12.244 1.000 8.703 241 LYS A CA 1
ATOM 1893 C C . LYS A 1 241 ? 13.180 17.906 13.437 1.000 8.576 241 LYS A C 1
ATOM 1894 O O . LYS A 1 241 ? 12.888 18.894 14.129 1.000 8.921 241 LYS A O 1
ATOM 1900 N N . CYS A 1 242 ? 14.206 17.133 13.773 1.000 8.130 242 CYS A N 1
ATOM 1901 C CA . CYS A 1 242 ? 15.085 17.474 14.872 1.000 8.743 242 CYS A CA 1
ATOM 1902 C C . CYS A 1 242 ? 15.822 18.774 14.646 1.000 9.070 242 CYS A C 1
ATOM 1903 O O . CYS A 1 242 ? 16.000 19.573 15.577 1.000 10.456 242 CYS A O 1
ATOM 1906 N N . MET A 1 243 ? 16.239 19.029 13.390 1.000 8.535 243 MET A N 1
ATOM 1907 C CA . MET A 1 243 ? 16.874 20.318 13.072 1.000 8.659 243 MET A CA 1
ATOM 1908 C C . MET A 1 243 ? 15.884 21.478 13.211 1.000 8.213 243 MET A C 1
ATOM 1909 O O . MET A 1 243 ? 16.283 22.536 13.689 1.000 9.864 243 MET A O 1
ATOM 1914 N N . ARG A 1 244 ? 14.646 21.301 12.818 1.000 8.280 244 ARG A N 1
ATOM 1915 C CA . ARG A 1 244 ? 13.675 22.381 12.973 1.000 8.611 244 ARG A CA 1
ATOM 1916 C C . ARG A 1 244 ? 13.332 22.658 14.436 1.000 8.441 244 ARG A C 1
ATOM 1917 O O . ARG A 1 244 ? 13.411 23.821 14.888 1.000 10.235 244 ARG A O 1
ATOM 1925 N N . ASN A 1 245 ? 13.005 21.577 15.176 1.000 9.067 245 ASN A N 1
ATOM 1926 C CA . ASN A 1 245 ? 12.674 21.685 16.590 1.000 9.610 245 ASN A CA 1
ATOM 1927 C C . ASN A 1 245 ? 12.551 20.284 17.195 1.000 8.807 245 ASN A C 1
ATOM 1928 O O . ASN A 1 245 ? 11.667 19.513 16.829 1.000 8.728 245 ASN A O 1
ATOM 1933 N N . LYS A 1 246 ? 13.504 19.944 18.065 1.000 9.254 246 LYS A N 1
ATOM 1934 C CA . LYS A 1 246 ? 13.590 18.604 18.634 1.000 10.801 246 LYS A CA 1
ATOM 1935 C C . LYS A 1 246 ? 12.356 18.297 19.489 1.000 10.133 246 LYS A C 1
ATOM 1936 O O . LYS A 1 246 ? 11.855 17.166 19.501 1.000 9.995 246 LYS A O 1
ATOM 1942 N N . SER A 1 247 ? 11.847 19.305 20.214 1.000 10.172 247 SER A N 1
ATOM 1943 C CA . SER A 1 247 ? 10.669 19.078 21.070 1.000 10.470 247 SER A CA 1
ATOM 1944 C C . SER A 1 247 ? 9.434 18.707 20.246 1.000 10.266 247 SER A C 1
ATOM 1945 O O . SER A 1 247 ? 8.656 17.833 20.638 1.000 10.606 247 SER A O 1
ATOM 1948 N N . ALA A 1 248 ? 9.262 19.350 19.081 1.000 9.619 248 ALA A N 1
ATOM 1949 C CA . ALA A 1 248 ? 8.185 18.986 18.182 1.000 10.292 248 ALA A CA 1
ATOM 1950 C C . ALA A 1 248 ? 8.334 17.563 17.646 1.000 9.406 248 ALA A C 1
ATOM 1951 O O . ALA A 1 248 ? 7.358 16.867 17.459 1.000 9.879 248 ALA A O 1
ATOM 1953 N N . TYR A 1 249 ? 9.566 17.177 17.328 1.000 9.199 249 TYR A N 1
ATOM 1954 C CA . TYR A 1 249 ? 9.837 15.810 16.885 1.000 8.642 249 TYR A CA 1
ATOM 1955 C C . TYR A 1 249 ? 9.301 14.809 17.926 1.000 8.507 249 TYR A C 1
ATOM 1956 O O . TYR A 1 249 ? 8.613 13.831 17.605 1.000 8.547 249 TYR A O 1
ATOM 1965 N N . PHE A 1 250 ? 9.688 15.047 19.184 1.000 7.722 250 PHE A N 1
ATOM 1966 C CA . PHE A 1 250 ? 9.234 14.160 20.264 1.000 8.131 250 PHE A CA 1
ATOM 1967 C C . PHE A 1 250 ? 7.725 14.231 20.486 1.000 8.202 250 PHE A C 1
ATOM 1968 O O . PHE A 1 250 ? 7.107 13.200 20.778 1.000 8.461 250 PHE A O 1
ATOM 1976 N N . ALA A 1 251 ? 7.120 15.418 20.326 1.000 8.174 251 ALA A N 1
ATOM 1977 C CA . ALA A 1 251 ? 5.679 15.492 20.468 1.000 8.618 251 ALA A CA 1
ATOM 1978 C C . ALA A 1 251 ? 5.006 14.580 19.450 1.000 9.072 251 ALA A C 1
ATOM 1979 O O . ALA A 1 251 ? 4.016 13.894 19.750 1.000 9.507 251 ALA A O 1
ATOM 1981 N N . GLU A 1 252 ? 5.507 14.571 18.191 1.000 9.208 252 GLU A N 1
ATOM 1982 C CA . GLU A 1 252 ? 4.939 13.726 17.153 1.000 10.834 252 GLU A CA 1
ATOM 1983 C C . GLU A 1 252 ? 5.147 12.243 17.467 1.000 10.853 252 GLU A C 1
ATOM 1984 O O . GLU A 1 252 ? 4.277 11.432 17.235 1.000 10.581 252 GLU A O 1
ATOM 1990 N N . LYS A 1 253 ? 6.320 11.888 17.966 1.000 10.035 253 LYS A N 1
ATOM 1991 C CA . LYS A 1 253 ? 6.526 10.504 18.356 1.000 10.704 253 LYS A CA 1
ATOM 1992 C C . LYS A 1 253 ? 5.516 10.077 19.436 1.000 10.323 253 LYS A C 1
ATOM 1993 O O . LYS A 1 253 ? 4.994 8.973 19.422 1.000 10.359 253 LYS A O 1
ATOM 1999 N N . LEU A 1 254 ? 5.243 10.954 20.418 1.000 9.965 254 LEU A N 1
ATOM 2000 C CA . LEU A 1 254 ? 4.292 10.616 21.461 1.000 8.458 254 LEU A CA 1
ATOM 2001 C C . LEU A 1 254 ? 2.869 10.488 20.897 1.000 8.574 254 LEU A C 1
ATOM 2002 O O . LEU A 1 254 ? 2.164 9.521 21.223 1.000 8.535 254 LEU A O 1
ATOM 2007 N N . TYR A 1 255 ? 2.485 11.399 20.003 1.000 9.015 255 TYR A N 1
ATOM 2008 C CA . TYR A 1 255 ? 1.176 11.303 19.353 1.000 9.759 255 TYR A CA 1
ATOM 2009 C C . TYR A 1 25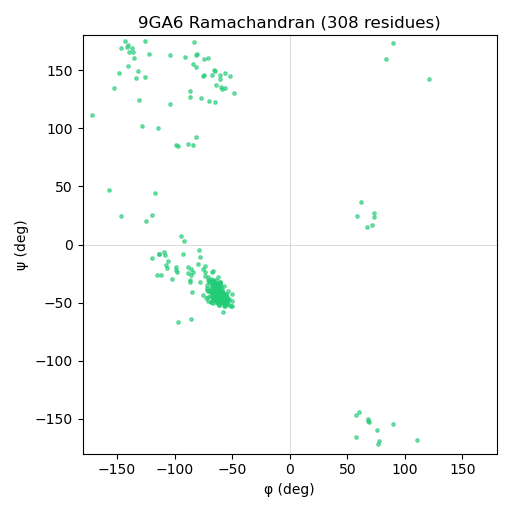5 ? 1.022 9.961 18.645 1.000 9.930 255 TYR A C 1
ATOM 2010 O O . TYR A 1 255 ? 0.023 9.252 18.875 1.000 10.976 255 TYR A O 1
ATOM 2019 N N . LYS A 1 256 ? 2.024 9.620 17.846 1.000 10.107 256 LYS A N 1
ATOM 2020 C CA . LYS A 1 256 ? 1.947 8.385 17.063 1.000 10.269 256 LYS A CA 1
ATOM 2021 C C . LYS A 1 256 ? 1.924 7.155 17.961 1.000 9.867 256 LYS A C 1
ATOM 2022 O O . LYS A 1 256 ? 1.369 6.123 17.565 1.000 11.383 256 LYS A O 1
ATOM 2028 N N . SER A 1 257 ? 2.586 7.209 19.119 1.000 9.292 257 SER A N 1
ATOM 2029 C CA . SER A 1 257 ? 2.621 6.057 19.997 1.000 9.759 257 SER A CA 1
ATOM 2030 C C . SER A 1 257 ? 1.260 5.754 20.598 1.000 10.063 257 SER A C 1
ATOM 2031 O O . SER A 1 257 ? 1.068 4.651 21.098 1.000 11.167 257 SER A O 1
ATOM 2034 N N . MET A 1 258 ? 0.389 6.766 20.676 1.000 10.062 258 MET A N 1
ATOM 2035 C CA . MET A 1 258 ? -0.883 6.633 21.396 1.000 10.801 258 MET A CA 1
ATOM 2036 C C . MET A 1 258 ? -2.114 6.735 20.483 1.000 11.449 258 MET A C 1
ATOM 2037 O O . MET A 1 258 ? -3.162 6.219 20.861 1.000 13.780 258 MET A O 1
ATOM 2042 N N . LYS A 1 259 ? -2.049 7.404 19.350 1.000 13.189 259 LYS A N 1
ATOM 2043 C CA . LYS A 1 259 ? -3.257 7.663 18.554 1.000 16.111 259 LYS A CA 1
ATOM 2044 C C . LYS A 1 259 ? -3.769 6.337 17.995 1.000 18.856 259 LYS A C 1
ATOM 2045 O O . LYS A 1 259 ? -3.021 5.415 17.736 1.000 22.961 259 LYS A O 1
ATOM 2051 N N . GLY A 1 260 ? -5.088 6.199 17.872 1.000 20.586 260 GLY A N 1
ATOM 2052 C CA . GLY A 1 260 ? -5.623 4.911 17.414 1.000 26.978 260 GLY A CA 1
ATOM 2053 C C . GLY A 1 260 ? -5.238 3.672 18.257 1.000 27.622 260 GLY A C 1
ATOM 2054 O O . GLY A 1 260 ? -4.809 3.761 19.402 1.000 27.366 260 GLY A O 1
ATOM 2055 N N . LEU A 1 261 ? -5.458 2.473 17.691 1.000 28.976 261 LEU A N 1
ATOM 2056 C CA . LEU A 1 261 ? -5.765 1.301 18.492 1.000 32.446 261 LEU A CA 1
ATOM 2057 C C . LEU A 1 261 ? -4.542 0.857 19.289 1.000 29.719 261 LEU A C 1
ATOM 2058 O O . LEU A 1 261 ? -3.498 0.568 18.735 1.000 31.901 261 LEU A O 1
ATOM 2063 N N . GLY A 1 262 ? -4.681 0.782 20.607 1.000 28.791 262 GLY A N 1
ATOM 2064 C CA . GLY A 1 262 ? -3.590 0.276 21.433 1.000 26.475 262 GLY A CA 1
ATOM 2065 C C . GLY A 1 262 ? -2.478 1.314 21.592 1.000 24.110 262 GLY A C 1
ATOM 2066 O O . GLY A 1 262 ? -2.710 2.527 21.466 1.000 25.475 262 GLY A O 1
ATOM 2067 N N . THR A 1 263 ? -1.280 0.847 21.953 1.000 16.454 263 THR A N 1
ATOM 2068 C CA . THR A 1 263 ? -0.256 1.792 22.377 1.000 15.260 263 THR A CA 1
ATOM 2069 C C . THR A 1 263 ? 1.103 1.188 22.070 1.000 13.097 263 THR A C 1
ATOM 2070 O O . THR A 1 263 ? 1.371 0.045 22.436 1.000 13.864 263 THR A O 1
ATOM 2074 N N . ASP A 1 264 ? 1.996 2.005 21.495 1.000 11.293 264 ASP A N 1
ATOM 2075 C CA . ASP A 1 264 ? 3.390 1.620 21.403 1.000 10.656 264 ASP A CA 1
ATOM 2076 C C . ASP A 1 264 ? 4.089 1.973 22.721 1.000 10.005 264 ASP A C 1
ATOM 2077 O O . ASP A 1 264 ? 4.703 3.038 22.873 1.000 10.712 264 ASP A O 1
ATOM 2082 N N . ASP A 1 265 ? 4.021 1.080 23.695 1.000 10.275 265 ASP A N 1
ATOM 2083 C CA . ASP A 1 265 ? 4.501 1.381 25.033 1.000 10.349 265 ASP A CA 1
ATOM 2084 C C . ASP A 1 265 ? 6.018 1.562 25.063 1.000 10.504 265 ASP A C 1
ATOM 2085 O O . ASP A 1 265 ? 6.555 2.396 25.770 1.000 9.597 265 ASP A O 1
ATOM 2090 N N . ASN A 1 266 ? 6.758 0.822 24.250 1.000 9.982 266 ASN A N 1
ATOM 2091 C CA . ASN A 1 266 ? 8.203 0.948 24.260 1.000 10.203 266 ASN A CA 1
ATOM 2092 C C . ASN A 1 266 ? 8.625 2.369 23.879 1.000 9.620 266 ASN A C 1
ATOM 2093 O O . ASN A 1 266 ? 9.543 2.956 24.477 1.000 9.618 266 ASN A O 1
ATOM 2098 N N . THR A 1 267 ? 7.978 2.950 22.862 1.000 8.578 267 THR A N 1
ATOM 2099 C CA . THR A 1 267 ? 8.286 4.312 22.433 1.000 8.430 267 THR A CA 1
ATOM 2100 C C . THR A 1 267 ? 7.796 5.321 23.476 1.000 7.329 267 THR A C 1
ATOM 2101 O O . THR A 1 267 ? 8.529 6.268 23.818 1.000 7.965 267 THR A O 1
ATOM 2105 N N . LEU A 1 268 ? 6.535 5.184 23.926 1.000 8.278 268 LEU A N 1
ATOM 2106 C CA . LEU A 1 268 ? 5.989 6.114 24.923 1.000 8.105 268 LEU A CA 1
ATOM 2107 C C . LEU A 1 268 ? 6.895 6.180 26.152 1.000 7.769 268 LEU A C 1
ATOM 2108 O O . LEU A 1 268 ? 7.243 7.260 26.635 1.000 7.777 268 LEU A O 1
ATOM 2113 N N . ILE A 1 269 ? 7.293 5.003 26.659 1.000 8.009 269 ILE A N 1
ATOM 2114 C CA . ILE A 1 269 ? 8.149 4.921 27.836 1.000 8.468 269 ILE A CA 1
ATOM 2115 C C . ILE A 1 269 ? 9.498 5.601 27.573 1.000 7.457 269 ILE A C 1
ATOM 2116 O O . ILE A 1 269 ? 9.943 6.448 28.356 1.000 7.834 269 ILE A O 1
ATOM 2121 N N . ARG A 1 270 ? 10.176 5.230 26.471 1.000 7.517 270 ARG A N 1
ATOM 2122 C CA . ARG A 1 270 ? 11.526 5.725 26.227 1.000 7.674 270 ARG A CA 1
ATOM 2123 C C . ARG A 1 270 ? 11.497 7.238 26.074 1.000 8.180 270 ARG A C 1
ATOM 2124 O O . ARG A 1 270 ? 12.368 7.927 26.607 1.000 7.804 270 ARG A O 1
ATOM 2132 N N . VAL A 1 271 ? 10.512 7.799 25.357 1.000 7.377 271 VAL A N 1
ATOM 2133 C CA . VAL A 1 271 ? 10.454 9.241 25.188 1.000 7.266 271 VAL A CA 1
ATOM 2134 C C . VAL A 1 271 ? 10.177 9.947 26.516 1.000 7.431 271 VAL A C 1
ATOM 2135 O O . VAL A 1 271 ? 10.842 10.889 26.872 1.000 7.937 271 VAL A O 1
ATOM 2139 N N . MET A 1 272 ? 9.204 9.445 27.303 1.000 7.689 272 MET A N 1
ATOM 2140 C CA . MET A 1 272 ? 8.888 10.092 28.580 1.000 8.118 272 MET A CA 1
ATOM 2141 C C . MET A 1 272 ? 10.061 10.038 29.555 1.000 8.672 272 MET A C 1
ATOM 2142 O O . MET A 1 272 ? 10.389 11.038 30.212 1.000 9.308 272 MET A O 1
ATOM 2147 N N . VAL A 1 273 ? 10.728 8.891 29.659 1.000 8.281 273 VAL A N 1
ATOM 2148 C CA . VAL A 1 273 ? 11.871 8.737 30.555 1.000 9.549 273 VAL A CA 1
ATOM 2149 C C . VAL A 1 273 ? 13.023 9.604 30.071 1.000 9.840 273 VAL A C 1
ATOM 2150 O O . VAL A 1 273 ? 13.627 10.352 30.856 1.000 11.260 273 VAL A O 1
ATOM 2154 N N . SER A 1 274 ? 13.358 9.571 28.776 1.000 8.937 274 SER A N 1
ATOM 2155 C CA . SER A 1 274 ? 14.544 10.212 28.262 1.000 9.528 274 SER A CA 1
ATOM 2156 C C . SER A 1 274 ? 14.398 11.720 28.209 1.000 10.773 274 SER A C 1
ATOM 2157 O O . SER A 1 274 ? 15.418 12.403 28.241 1.000 12.497 274 SER A O 1
ATOM 2160 N N . ARG A 1 275 ? 13.179 12.273 28.080 1.000 9.503 275 ARG A N 1
ATOM 2161 C CA . ARG A 1 275 ? 13.013 13.701 27.843 1.000 9.690 275 ARG A CA 1
ATOM 2162 C C . ARG A 1 275 ? 12.451 14.463 29.033 1.000 8.886 275 ARG A C 1
ATOM 2163 O O . ARG A 1 275 ? 12.432 15.695 29.026 1.000 9.286 275 ARG A O 1
ATOM 2171 N N . ALA A 1 276 ? 12.049 13.735 30.105 1.000 8.787 276 ALA A N 1
ATOM 2172 C CA . ALA A 1 276 ? 11.403 14.381 31.261 1.000 9.065 276 ALA A CA 1
ATOM 2173 C C . ALA A 1 276 ? 12.228 15.533 31.824 1.000 11.126 276 ALA A C 1
ATOM 2174 O O . ALA A 1 276 ? 11.681 16.549 32.256 1.000 11.379 276 ALA A O 1
ATOM 2176 N N . GLU A 1 277 ? 13.548 15.375 31.881 1.000 10.637 277 GLU A N 1
ATOM 2177 C CA . GLU A 1 277 ? 14.412 16.391 32.479 1.000 11.500 277 GLU A CA 1
ATOM 2178 C C . GLU A 1 277 ? 14.962 17.390 31.488 1.000 14.545 277 GLU A C 1
ATOM 2179 O O . GLU A 1 277 ? 15.630 18.357 31.883 1.000 17.984 277 GLU A O 1
ATOM 2185 N N . ILE A 1 278 ? 14.757 17.164 30.193 1.000 11.905 278 ILE A N 1
ATOM 2186 C CA . ILE A 1 278 ? 15.368 17.961 29.139 1.000 13.403 278 ILE A CA 1
ATOM 2187 C C . ILE A 1 278 ? 14.392 19.023 28.666 1.000 12.933 278 ILE A C 1
ATOM 2188 O O . ILE A 1 278 ? 14.658 20.241 28.760 1.000 14.547 278 ILE A O 1
ATOM 2193 N N . ASP A 1 279 ? 13.293 18.577 28.035 1.000 10.898 279 ASP A N 1
ATOM 2194 C CA . ASP A 1 279 ? 12.457 19.494 27.298 1.000 10.879 279 ASP A CA 1
ATOM 2195 C C . ASP A 1 279 ? 10.975 19.110 27.343 1.000 9.484 279 ASP A C 1
ATOM 2196 O O . ASP A 1 279 ? 10.234 19.538 26.472 1.000 10.611 279 ASP A O 1
ATOM 2201 N N . MET A 1 280 ? 10.548 18.372 28.377 1.000 9.388 280 MET A N 1
ATOM 2202 C CA . MET A 1 280 ? 9.149 17.951 28.435 1.000 9.875 280 MET A CA 1
ATOM 2203 C C . MET A 1 280 ? 8.174 19.130 28.395 1.000 8.555 280 MET A C 1
ATOM 2204 O O . MET A 1 280 ? 7.086 19.012 27.837 1.000 9.368 280 MET A O 1
ATOM 2209 N N . LEU A 1 281 ? 8.510 20.281 29.007 1.000 9.947 281 LEU A N 1
ATOM 2210 C CA . LEU A 1 281 ? 7.581 21.396 28.929 1.000 10.517 281 LEU A CA 1
ATOM 2211 C C . LEU A 1 281 ? 7.441 21.914 27.517 1.000 10.306 281 LEU A C 1
ATOM 2212 O O . LEU A 1 281 ? 6.352 22.326 27.081 1.000 11.045 281 LEU A O 1
ATOM 2217 N N . ASP A 1 282 ? 8.557 21.900 26.781 1.000 11.045 282 ASP A N 1
ATOM 2218 C CA . ASP A 1 282 ? 8.515 22.303 25.384 1.000 10.952 282 ASP A CA 1
ATOM 2219 C C . ASP A 1 282 ? 7.733 21.287 24.535 1.000 10.238 282 ASP A C 1
ATOM 2220 O O . ASP A 1 282 ? 6.959 21.649 23.651 1.000 10.521 282 ASP A O 1
ATOM 2225 N N . ILE A 1 283 ? 7.939 19.982 24.806 1.000 10.068 283 ILE A N 1
ATOM 2226 C CA . ILE A 1 283 ? 7.191 18.917 24.150 1.000 9.887 283 ILE A CA 1
ATOM 2227 C C . ILE A 1 283 ? 5.696 19.138 24.333 1.000 10.569 283 ILE A C 1
ATOM 2228 O O . ILE A 1 283 ? 4.927 19.037 23.387 1.000 10.737 283 ILE A O 1
ATOM 2233 N N . ARG A 1 284 ? 5.301 19.407 25.585 1.000 9.607 284 ARG A N 1
ATOM 2234 C CA . ARG A 1 284 ? 3.882 19.639 25.877 1.000 10.219 284 ARG A CA 1
ATOM 2235 C C . ARG A 1 284 ? 3.321 20.788 25.064 1.000 10.943 284 ARG A C 1
ATOM 2236 O O . ARG A 1 284 ? 2.222 20.683 24.512 1.000 10.638 284 ARG A O 1
ATOM 2244 N N . ALA A 1 285 ? 4.051 21.882 24.985 1.000 11.402 285 ALA A N 1
ATOM 2245 C CA . ALA A 1 285 ? 3.595 23.061 24.229 1.000 11.255 285 ALA A CA 1
ATOM 2246 C C . ALA A 1 285 ? 3.433 22.753 22.750 1.000 11.856 285 ALA A C 1
ATOM 2247 O O . ALA A 1 285 ? 2.438 23.115 22.107 1.000 12.891 285 ALA A O 1
ATOM 2249 N N . HIS A 1 286 ? 4.456 22.087 22.170 1.000 11.433 286 HIS A N 1
ATOM 2250 C CA . HIS A 1 286 ? 4.368 21.730 20.772 1.000 11.408 286 HIS A CA 1
ATOM 2251 C C . HIS A 1 286 ? 3.266 20.721 20.504 1.000 11.337 286 HIS A C 1
ATOM 2252 O O . HIS A 1 286 ? 2.593 20.784 19.484 1.000 11.939 286 HIS A O 1
ATOM 2259 N N . PHE A 1 287 ? 3.051 19.752 21.412 1.000 10.104 287 PHE A N 1
ATOM 2260 C CA . PHE A 1 287 ? 1.994 18.771 21.249 1.000 10.461 287 PHE A CA 1
ATOM 2261 C C . PHE A 1 287 ? 0.639 19.459 21.146 1.000 11.618 287 PHE A C 1
ATOM 2262 O O . PHE A 1 287 ? -0.177 19.126 20.271 1.000 11.696 287 PHE A O 1
ATOM 2270 N N . LYS A 1 288 ? 0.428 20.430 22.059 1.000 11.666 288 LYS A N 1
ATOM 2271 C CA . LYS A 1 288 ? -0.853 21.123 22.038 1.000 13.141 288 LYS A CA 1
ATOM 2272 C C . LYS A 1 288 ? -1.034 21.917 20.742 1.000 13.428 288 LYS A C 1
ATOM 2273 O O . LYS A 1 288 ? -2.121 21.898 20.115 1.000 14.096 288 LYS A O 1
ATOM 2279 N N . ARG A 1 289 ? 0.011 22.567 20.276 1.000 12.601 289 ARG A N 1
ATOM 2280 C CA . ARG A 1 289 ? -0.073 23.317 19.016 1.000 15.544 289 ARG A CA 1
ATOM 2281 C C . ARG A 1 289 ? -0.361 22.400 17.829 1.000 15.590 289 ARG A C 1
ATOM 2282 O O . ARG A 1 289 ? -1.155 22.725 16.935 1.000 17.094 289 ARG A O 1
ATOM 2290 N N . LEU A 1 290 ? 0.343 21.269 17.762 1.000 13.313 290 LEU A N 1
ATOM 2291 C CA . LEU A 1 290 ? 0.175 20.355 16.644 1.000 13.008 290 LEU A CA 1
ATOM 2292 C C . LEU A 1 290 ? -1.199 19.679 16.621 1.000 14.488 290 LEU A C 1
ATOM 2293 O O . LEU A 1 290 ? -1.754 19.387 15.556 1.000 15.771 290 LEU A O 1
ATOM 2298 N N . TYR A 1 291 ? -1.708 19.279 17.801 1.000 13.083 291 TYR A N 1
ATOM 2299 C CA . TYR A 1 291 ? -2.759 18.281 17.886 1.000 12.524 291 TYR A CA 1
ATOM 2300 C C . TYR A 1 291 ? -4.038 18.795 18.553 1.000 12.222 291 TYR A C 1
ATOM 2301 O O . TYR A 1 291 ? -5.060 18.105 18.510 1.000 13.335 291 TYR A O 1
ATOM 2310 N N . GLY A 1 292 ? -3.949 19.966 19.160 1.000 12.299 292 GLY A N 1
ATOM 2311 C CA . GLY A 1 292 ? -5.120 20.641 19.706 1.000 13.498 292 GLY A CA 1
ATOM 2312 C C . GLY A 1 292 ? -5.668 19.965 20.962 1.000 14.193 292 GLY A C 1
ATOM 2313 O O . GLY A 1 292 ? -6.807 20.245 21.346 1.000 14.258 292 GLY A O 1
ATOM 2314 N N . LYS A 1 293 ? -4.871 19.106 21.611 1.000 11.852 293 LYS A N 1
ATOM 2315 C CA . LYS A 1 293 ? -5.207 18.400 22.854 1.000 10.995 293 LYS A CA 1
ATOM 2316 C C . LYS A 1 293 ? -3.964 18.378 23.722 1.000 10.449 293 LYS A C 1
ATOM 2317 O O . LYS A 1 293 ? -2.858 18.565 23.194 1.000 10.484 293 LYS A O 1
ATOM 2323 N N . SER A 1 294 ? -4.151 18.291 25.037 1.000 9.660 294 SER A N 1
ATOM 2324 C CA . SER A 1 294 ? -2.980 18.220 25.909 1.000 9.282 294 SER A CA 1
ATOM 2325 C C . SER A 1 294 ? -2.322 16.834 25.846 1.000 9.097 294 SER A C 1
ATOM 2326 O O . SER A 1 294 ? -2.970 15.806 25.711 1.000 9.426 294 SER A O 1
ATOM 2329 N N . LEU A 1 295 ? -0.975 16.846 25.980 1.000 8.942 295 LEU A N 1
ATOM 2330 C CA . LEU A 1 295 ? -0.233 15.591 26.135 1.000 9.170 295 LEU A CA 1
ATOM 2331 C C . LEU A 1 295 ? -0.773 14.800 27.329 1.000 8.180 295 LEU A C 1
ATOM 2332 O O . LEU A 1 295 ? -0.972 13.595 27.296 1.000 8.529 295 LEU A O 1
ATOM 2337 N N . TYR A 1 296 ? -1.007 15.518 28.449 1.000 9.844 296 TYR A N 1
ATOM 2338 C CA . TYR A 1 296 ? -1.540 14.940 29.671 1.000 10.471 296 TYR A CA 1
ATOM 2339 C C . TYR A 1 296 ? -2.792 14.106 29.382 1.000 10.574 296 TYR A C 1
ATOM 2340 O O . TYR A 1 296 ? -2.907 12.973 29.844 1.000 9.882 296 TYR A O 1
ATOM 2349 N N . SER A 1 297 ? -3.725 14.709 28.601 1.000 10.111 297 SER A N 1
ATOM 2350 C CA . SER A 1 297 ? -4.980 14.029 28.351 1.000 10.422 297 SER A CA 1
ATOM 2351 C C . SER A 1 297 ? -4.789 12.766 27.507 1.000 9.704 297 SER A C 1
ATOM 2352 O O . SER A 1 297 ? -5.480 11.766 27.665 1.000 11.345 297 SER A O 1
ATOM 2355 N N . PHE A 1 298 ? -3.781 12.781 26.615 1.000 9.881 298 PHE A N 1
ATOM 2356 C CA . PHE A 1 298 ? -3.516 11.616 25.794 1.000 9.076 298 PHE A CA 1
ATOM 2357 C C . PHE A 1 298 ? -3.041 10.487 26.685 1.000 9.592 298 PHE A C 1
ATOM 2358 O O . PHE A 1 298 ? -3.479 9.348 26.577 1.000 10.153 298 PHE A O 1
ATOM 2366 N N . ILE A 1 299 ? -2.032 10.784 27.535 1.000 9.261 299 ILE A N 1
ATOM 2367 C CA . ILE A 1 299 ? -1.509 9.745 28.416 1.000 9.217 299 ILE A CA 1
ATOM 2368 C C . ILE A 1 299 ? -2.619 9.214 29.325 1.000 10.209 299 ILE A C 1
ATOM 2369 O O . ILE A 1 299 ? -2.760 8.025 29.544 1.000 10.682 299 ILE A O 1
ATOM 2374 N N . LYS A 1 300 ? -3.439 10.118 29.887 1.000 11.180 300 LYS A N 1
ATOM 2375 C CA . LYS A 1 300 ? -4.454 9.679 30.819 1.000 12.816 300 LYS A CA 1
ATOM 2376 C C . LYS A 1 300 ? -5.466 8.747 30.128 1.000 12.009 300 LYS A C 1
ATOM 2377 O O . LYS A 1 300 ? -5.948 7.782 30.736 1.000 13.847 300 LYS A O 1
ATOM 2383 N N . GLY A 1 301 ? -5.778 9.033 28.863 1.000 13.990 301 GLY A N 1
ATOM 2384 C CA . GLY A 1 301 ? -6.745 8.230 28.128 1.000 15.650 301 GLY A CA 1
ATOM 2385 C C . GLY A 1 301 ? -6.184 6.928 27.575 1.000 18.233 301 GLY A C 1
ATOM 2386 O O . GLY A 1 301 ? -6.939 6.021 27.206 1.000 20.876 301 GLY A O 1
ATOM 2387 N N . ASP A 1 302 ? -4.868 6.780 27.496 1.000 14.065 302 ASP A N 1
ATOM 2388 C CA . ASP A 1 302 ? -4.288 5.637 26.820 1.000 15.155 302 ASP A CA 1
ATOM 2389 C C . ASP A 1 302 ? -3.649 4.638 27.775 1.000 14.816 302 ASP A C 1
ATOM 2390 O O . ASP A 1 302 ? -3.182 3.590 27.303 1.000 16.129 302 ASP A O 1
ATOM 2395 N N . THR A 1 303 ? -3.512 4.966 29.080 1.000 12.839 303 THR A N 1
ATOM 2396 C CA . THR A 1 303 ? -2.786 4.143 30.030 1.000 13.782 303 THR A CA 1
ATOM 2397 C C . THR A 1 303 ? -3.624 4.073 31.296 1.000 12.960 303 THR A C 1
ATOM 2398 O O . THR A 1 303 ? -4.543 4.864 31.486 1.000 14.910 303 THR A O 1
ATOM 2402 N N . SER A 1 304 ? -3.268 3.132 32.163 1.000 13.781 304 SER A N 1
ATOM 2403 C CA . SER A 1 304 ? -3.958 2.996 33.434 1.000 14.755 304 SER A CA 1
ATOM 2404 C C . SER A 1 304 ? -2.997 2.612 34.552 1.000 13.738 304 SER A C 1
ATOM 2405 O O . SER A 1 304 ? -1.817 2.324 34.366 1.000 12.199 304 SER A O 1
ATOM 2408 N N . GLY A 1 305 ? -3.539 2.579 35.754 1.000 13.208 305 GLY A N 1
ATOM 2409 C CA . GLY A 1 305 ? -2.866 1.989 36.884 1.000 12.742 305 GLY A CA 1
ATOM 2410 C C . GLY A 1 305 ? -1.650 2.817 37.300 1.000 11.185 305 GLY A C 1
ATOM 2411 O O . GLY A 1 305 ? -1.619 4.035 37.103 1.000 11.580 305 GLY A O 1
ATOM 2412 N N . ASP A 1 306 ? -0.658 2.146 37.895 1.000 11.059 306 ASP A N 1
ATOM 2413 C CA . ASP A 1 306 ? 0.523 2.828 38.382 1.000 10.456 306 ASP A CA 1
ATOM 2414 C C . ASP A 1 306 ? 1.373 3.336 37.200 1.000 9.855 306 ASP A C 1
ATOM 2415 O O . ASP A 1 306 ? 2.082 4.339 37.306 1.000 9.969 306 ASP A O 1
ATOM 2420 N N . TYR A 1 307 ? 1.356 2.615 36.078 1.000 9.895 307 TYR A N 1
ATOM 2421 C CA . TYR A 1 307 ? 1.966 3.061 34.831 1.000 9.744 307 TYR A CA 1
ATOM 2422 C C . TYR A 1 307 ? 1.480 4.444 34.419 1.000 9.308 307 TYR A C 1
ATOM 2423 O O . TYR A 1 307 ? 2.282 5.381 34.236 1.000 9.032 307 TYR A O 1
ATOM 2432 N N . ARG A 1 308 ? 0.161 4.651 34.367 1.000 8.562 308 ARG A N 1
ATOM 2433 C CA . ARG A 1 308 ? -0.404 5.958 34.112 1.000 8.692 308 ARG A CA 1
ATOM 2434 C C . ARG A 1 308 ? 0.070 6.964 35.145 1.000 8.746 308 ARG A C 1
ATOM 2435 O O . ARG A 1 308 ? 0.462 8.067 34.794 1.000 9.428 308 ARG A O 1
ATOM 2443 N N . LYS A 1 309 ? -0.000 6.615 36.435 1.000 8.438 309 LYS A N 1
ATOM 2444 C CA . LYS A 1 309 ? 0.358 7.564 37.472 1.000 8.655 309 LYS A CA 1
ATOM 2445 C C . LYS A 1 309 ? 1.762 8.130 37.251 1.000 8.699 309 LYS A C 1
ATOM 2446 O O . LYS A 1 309 ? 1.965 9.340 37.333 1.000 9.735 309 LYS A O 1
ATOM 2452 N N . VAL A 1 310 ? 2.738 7.250 37.000 1.000 8.580 310 VAL A N 1
ATOM 2453 C CA . VAL A 1 310 ? 4.114 7.705 36.892 1.000 8.104 310 VAL A CA 1
ATOM 2454 C C . VAL A 1 310 ? 4.303 8.482 35.585 1.000 7.913 310 VAL A C 1
ATOM 2455 O O . VAL A 1 310 ? 4.991 9.493 35.591 1.000 8.234 310 VAL A O 1
ATOM 2459 N N . LEU A 1 311 ? 3.700 8.048 34.482 1.000 7.707 311 LEU A N 1
ATOM 2460 C CA . LEU A 1 311 ? 3.838 8.800 33.239 1.000 7.702 311 LEU A CA 1
ATOM 2461 C C . LEU A 1 311 ? 3.251 10.193 33.397 1.000 8.272 311 LEU A C 1
ATOM 2462 O O . LEU A 1 311 ? 3.790 11.149 32.821 1.000 8.979 311 LEU A O 1
ATOM 2467 N N . LEU A 1 312 ? 2.160 10.340 34.165 1.000 8.250 312 LEU A N 1
ATOM 2468 C CA . LEU A 1 312 ? 1.572 11.660 34.346 1.000 8.439 312 LEU A CA 1
ATOM 2469 C C . LEU A 1 312 ? 2.436 12.578 35.218 1.000 8.716 312 LEU A C 1
ATOM 2470 O O . LEU A 1 312 ? 2.465 13.776 34.969 1.000 9.539 312 LEU A O 1
ATOM 2475 N N . VAL A 1 313 ? 3.240 12.046 36.154 1.000 9.833 313 VAL A N 1
ATOM 2476 C CA . VAL A 1 313 ? 4.201 12.862 36.889 1.000 9.819 313 VAL A CA 1
ATOM 2477 C C . VAL A 1 313 ? 5.310 13.289 35.929 1.000 9.209 313 VAL A C 1
ATOM 2478 O O . VAL A 1 313 ? 5.745 14.427 35.957 1.000 11.826 313 VAL A O 1
ATOM 2482 N N . LEU A 1 314 ? 5.813 12.380 35.105 1.000 9.065 314 LEU A N 1
ATOM 2483 C CA . LEU A 1 314 ? 6.854 12.738 34.146 1.000 9.231 314 LEU A CA 1
ATOM 2484 C C . LEU A 1 314 ? 6.362 13.824 33.202 1.000 9.493 314 LEU A C 1
ATOM 2485 O O . LEU A 1 314 ? 7.160 14.650 32.751 1.000 9.884 314 LEU A O 1
ATOM 2490 N N . CYS A 1 315 ? 5.087 13.774 32.816 1.000 8.513 315 CYS A N 1
ATOM 2491 C CA . CYS A 1 315 ? 4.554 14.776 31.910 1.000 8.942 315 CYS A CA 1
ATOM 2492 C C . CYS A 1 315 ? 4.407 16.138 32.614 1.000 11.341 315 CYS A C 1
ATOM 2493 O O . CYS A 1 315 ? 4.779 17.182 32.044 1.000 13.659 315 CYS A O 1
ATOM 2496 N N . GLY A 1 316 ? 3.967 16.117 33.861 1.000 11.409 316 GLY A N 1
ATOM 2497 C CA . GLY A 1 316 ? 3.495 17.312 34.541 1.000 13.918 316 GLY A CA 1
ATOM 2498 C C . GLY A 1 316 ? 2.028 17.575 34.186 1.000 16.825 316 GLY A C 1
ATOM 2499 O O . GLY A 1 316 ? 1.519 17.130 33.169 1.000 19.570 316 GLY A O 1
ATOM 2500 N N . GLY A 1 317 ? 1.362 18.370 35.040 1.000 23.012 317 GLY A N 1
ATOM 2501 C CA . GLY A 1 317 ? -0.004 18.800 34.757 1.000 25.038 317 GLY A CA 1
ATOM 2502 C C . GLY A 1 317 ? -0.992 18.143 35.726 1.000 32.723 317 GLY A C 1
ATOM 2503 O O . GLY A 1 317 ? -0.589 17.499 36.695 1.000 32.674 317 GLY A O 1
ATOM 2504 N N . ASP A 1 318 ? -2.302 18.221 35.475 1.000 35.810 318 ASP A N 1
ATOM 2505 C CA . ASP A 1 318 ? -3.041 19.167 34.650 1.000 38.524 318 ASP A CA 1
ATOM 2506 C C . ASP A 1 318 ? -4.469 19.121 35.205 1.000 38.959 318 ASP A C 1
ATOM 2507 O O . ASP A 1 318 ? -5.403 18.964 34.425 1.000 56.816 318 ASP A O 1
ATOM 2512 N N . ASP A 1 319 ? -4.624 19.186 36.547 1.000 45.769 319 ASP A N 1
ATOM 2513 C CA . ASP A 1 319 ? -5.944 19.206 37.163 1.000 40.779 319 ASP A CA 1
ATOM 2514 C C . ASP A 1 319 ? -6.016 18.536 38.549 1.000 34.251 319 ASP A C 1
ATOM 2515 O O . ASP A 1 319 ? -7.116 17.967 38.795 1.000 23.924 319 ASP A O 1
#

GO terms:
  GO:0005515 protein binding (F, IPI)
  GO:0031965 nuclear membrane (C, IDA)
  GO:0005509 calcium ion binding (F, IDA)
  GO:0048471 perinuclear region of cytoplasm (C, IDA)
  GO:0005634 nucleus (C, IDA)
  GO:0005737 cytoplasm (C, IDA)
  GO:0005886 plasma membrane (C, IDA)
  GO:0009986 cell surface (C, IDA)
  GO:0012506 vesicle membrane (C, IDA)
  GO:0043124 negative regulation of canonical NF-kappaB signal transduction (P, IDA)
  GO:0140416 transcription regulator inhibitor activity (F, IDA)
  GO:0000122 negative regulation of transcription by RNA polymerase II (P, IDA)
  GO:0031012 extracellular matrix (C, HDA)
  GO:0010804 negative regulation of tumor necrosis factor-mediated signaling pathway (P, IMP)
  GO:0032717 negative regulation of interleukin-8 production (P, IMP)
  GO:0051059 NF-kappaB binding (F, IPI)
  GO:0042802 identical protein binding (F, IPI)
  GO:0048306 calcium-dependent protein binding (F, IPI)
  GO:0005544 calcium-dependent phospholipid binding (F, IDA)
  GO:0030855 epithelial cell differentiation (P, IEP)

Radius of gyration: 21.51 Å; Cα contacts (8 Å, |Δi|>4): 422; chains: 1; bounding box: 39×43×69 Å